Protein AF-A0AAN4YQA3-F1 (afdb_monomer_lite)

pLDDT: mean 80.99, std 12.13, range [35.66, 95.19]

Secondary structure (DSSP, 8-state):
----S-SS-----HHHHHHTT-TTTS-HHHHHHHHHHHHHHHHHHTT--S----SS-B-TTSSBP-GGGTB-TTS-B-HHHHHHH-PPB--HHHHHHHHHHHHHHHHHHHHIIIIIHHHHHHHHH-TTTT---HHHHHHTTSPPPPHHHHHHHHHHHHHHHHHHHHHTT-S--HHHIIIIIIHHHHHHHHHHHHHHHHHS----THHHHHHHHHHHSTT-HHHHHHHIIIIIHHHHHHHHHHHHHHHHHHHHHHHHHSPPP--

Structure (mmCIF, N/CA/C/O backbone):
data_AF-A0AAN4YQA3-F1
#
_entry.id   AF-A0AAN4YQA3-F1
#
loop_
_atom_site.group_PDB
_atom_site.id
_atom_site.type_symbol
_atom_site.label_atom_id
_atom_site.label_alt_id
_atom_site.label_comp_id
_atom_site.label_asym_id
_atom_site.label_entity_id
_atom_site.label_seq_id
_atom_site.pdbx_PDB_ins_code
_atom_site.Cartn_x
_atom_site.Cartn_y
_atom_site.Cartn_z
_atom_site.occupancy
_atom_site.B_iso_or_equiv
_atom_site.auth_seq_id
_atom_site.auth_comp_id
_atom_site.auth_asym_id
_atom_site.auth_atom_id
_atom_site.pdbx_PDB_model_num
ATOM 1 N N . MET A 1 1 ? 5.477 1.533 24.204 1.00 3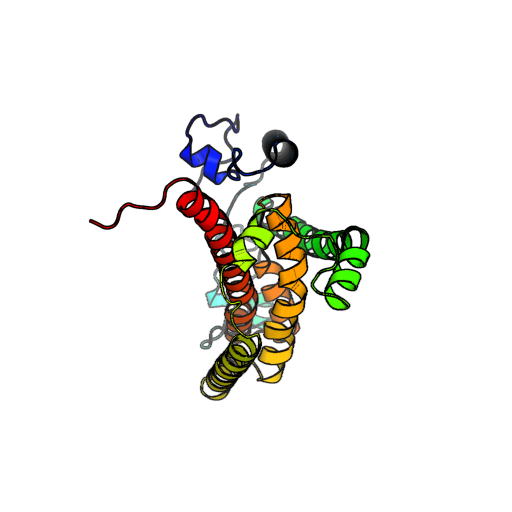5.66 1 MET A N 1
ATOM 2 C CA . MET A 1 1 ? 6.651 2.360 24.561 1.00 35.66 1 MET A CA 1
ATOM 3 C C . MET A 1 1 ? 6.121 3.653 25.174 1.00 35.66 1 MET A C 1
ATOM 5 O O . MET A 1 1 ? 5.377 4.346 24.500 1.00 35.66 1 MET A O 1
ATOM 9 N N . ASN A 1 2 ? 6.399 3.904 26.459 1.00 37.84 2 ASN A N 1
ATOM 10 C CA . ASN A 1 2 ? 5.826 4.990 27.282 1.00 37.84 2 ASN A CA 1
ATOM 11 C C . ASN A 1 2 ? 6.757 6.218 27.396 1.00 37.84 2 ASN A C 1
ATOM 13 O O . ASN A 1 2 ? 6.885 6.801 28.468 1.00 37.84 2 ASN A O 1
ATOM 17 N N . SER A 1 3 ? 7.439 6.622 26.325 1.00 45.09 3 SER A N 1
ATOM 18 C CA . SER A 1 3 ? 8.293 7.816 26.358 1.00 45.09 3 SER A CA 1
ATOM 19 C C . SER A 1 3 ? 7.990 8.713 25.169 1.00 45.09 3 SER A C 1
ATOM 21 O O . SER A 1 3 ? 8.133 8.302 24.018 1.00 45.09 3 SER A O 1
ATOM 23 N N . GLY A 1 4 ? 7.533 9.925 25.486 1.00 49.62 4 GLY A N 1
ATOM 24 C CA . GLY A 1 4 ? 7.250 10.984 24.530 1.00 49.62 4 GLY A CA 1
ATOM 25 C C . GLY A 1 4 ? 8.475 11.371 23.708 1.00 49.62 4 GLY A C 1
ATOM 26 O O . GLY A 1 4 ? 9.612 11.103 24.096 1.00 49.62 4 GLY A O 1
ATOM 27 N N . LEU A 1 5 ? 8.192 11.991 22.559 1.00 54.47 5 LEU A N 1
ATOM 28 C CA . LEU A 1 5 ? 9.154 12.639 21.667 1.00 54.47 5 LEU A CA 1
ATOM 29 C C . LEU A 1 5 ? 10.286 13.269 22.486 1.00 54.47 5 LEU A C 1
ATOM 31 O O . LEU A 1 5 ? 10.037 14.166 23.292 1.00 54.47 5 LEU A O 1
ATOM 35 N N . GLY A 1 6 ? 11.505 12.754 22.312 1.00 56.25 6 GLY A N 1
ATOM 36 C CA . GLY A 1 6 ? 12.684 13.279 22.990 1.00 56.25 6 GLY A CA 1
ATOM 37 C C . GLY A 1 6 ? 12.785 14.792 22.796 1.00 56.25 6 GLY A C 1
ATOM 38 O O . GLY A 1 6 ? 12.448 15.312 21.730 1.00 56.25 6 GLY A O 1
ATOM 39 N N . LEU A 1 7 ? 13.243 15.492 23.839 1.00 54.09 7 LEU A N 1
ATOM 40 C CA . LEU A 1 7 ? 13.347 16.958 23.875 1.00 54.09 7 LEU A CA 1
ATOM 41 C C . LEU A 1 7 ? 14.117 17.519 22.663 1.00 54.09 7 LEU A C 1
ATOM 43 O O . LEU A 1 7 ? 13.827 18.611 22.183 1.00 54.09 7 LEU A O 1
ATOM 47 N N . LEU A 1 8 ? 15.074 16.739 22.154 1.00 61.72 8 LEU A N 1
ATOM 48 C CA . LEU A 1 8 ? 15.763 16.956 20.891 1.00 61.72 8 LEU A CA 1
ATOM 49 C C . LEU A 1 8 ? 15.639 15.673 20.053 1.00 61.72 8 LEU A C 1
ATOM 51 O O . LEU A 1 8 ? 16.132 14.632 20.493 1.00 61.72 8 LEU A O 1
ATOM 55 N N . PRO A 1 9 ? 15.019 15.707 18.859 1.00 64.12 9 PRO A N 1
ATOM 56 C CA . PRO A 1 9 ? 14.921 14.550 17.970 1.00 64.12 9 PRO A CA 1
ATOM 57 C C . PRO A 1 9 ? 16.235 14.352 17.194 1.00 64.12 9 PRO A C 1
ATOM 59 O O . PRO A 1 9 ? 16.249 14.308 15.967 1.00 64.12 9 PRO A O 1
ATOM 62 N N . ILE A 1 10 ? 17.362 14.304 17.907 1.00 67.38 10 ILE A N 1
ATOM 63 C CA . ILE A 1 10 ? 18.691 14.103 17.331 1.00 67.38 10 ILE A CA 1
ATOM 64 C C . ILE A 1 10 ? 19.198 12.761 17.843 1.00 67.38 10 ILE A C 1
ATOM 66 O O . ILE A 1 10 ? 19.515 12.621 19.022 1.00 67.38 10 ILE A O 1
ATOM 70 N N . SER A 1 11 ? 19.267 11.780 16.948 1.00 74.31 11 SER A N 1
ATOM 71 C CA . SER A 1 11 ? 19.981 10.528 17.183 1.00 74.31 11 SER A CA 1
ATOM 72 C C . SER A 1 11 ? 21.227 10.506 16.307 1.00 74.31 11 SER A C 1
ATOM 74 O O . SER A 1 11 ? 21.176 10.915 15.149 1.00 74.31 11 SER A O 1
ATOM 76 N N . LEU A 1 12 ? 22.346 10.048 16.869 1.00 77.44 12 LEU A N 1
ATOM 77 C CA . LEU A 1 12 ? 23.572 9.752 16.121 1.00 77.44 12 LEU A CA 1
ATOM 78 C C . LEU A 1 12 ? 23.669 8.262 15.757 1.00 77.44 12 LEU A C 1
ATOM 80 O O . LEU A 1 12 ? 24.639 7.850 15.126 1.00 77.44 12 LEU A O 1
ATOM 84 N N . ASP A 1 13 ? 22.677 7.456 16.150 1.00 82.06 13 ASP A N 1
ATOM 85 C CA . ASP A 1 13 ? 22.589 6.057 15.750 1.00 82.06 13 ASP A CA 1
ATOM 86 C C . ASP A 1 13 ? 22.145 5.970 14.289 1.00 82.06 13 ASP A C 1
ATOM 88 O O . ASP A 1 13 ? 21.059 6.415 13.908 1.00 82.06 13 ASP A O 1
ATOM 92 N N . TRP A 1 14 ? 23.000 5.367 13.467 1.00 82.25 14 TRP A N 1
ATOM 93 C CA . TRP A 1 14 ? 22.732 5.152 12.054 1.00 82.25 14 TRP A CA 1
ATOM 94 C C . TRP A 1 14 ? 21.470 4.316 11.811 1.00 82.25 14 TRP A C 1
ATOM 96 O O . TRP A 1 14 ? 20.776 4.519 10.816 1.00 82.25 14 TRP A O 1
ATOM 106 N N . THR A 1 15 ? 21.138 3.400 12.718 1.00 80.31 15 THR A N 1
ATOM 107 C CA . THR A 1 15 ? 19.931 2.569 12.634 1.00 80.31 15 THR A CA 1
ATOM 108 C C . THR A 1 15 ? 18.674 3.430 12.745 1.00 80.31 15 THR A C 1
ATOM 110 O O . THR A 1 15 ? 17.793 3.348 11.891 1.00 80.31 15 THR A O 1
ATOM 113 N N . GLU A 1 16 ? 18.636 4.329 13.731 1.00 77.38 16 GLU A N 1
ATOM 114 C CA . GLU A 1 16 ? 17.535 5.280 13.939 1.00 77.38 16 GLU A CA 1
ATOM 115 C C . GLU A 1 16 ? 17.430 6.292 12.789 1.00 77.38 16 GLU A C 1
ATOM 117 O O . GLU A 1 16 ? 16.339 6.585 12.298 1.00 77.38 16 GLU A O 1
ATOM 122 N N . ILE A 1 17 ? 18.570 6.782 12.289 1.00 77.06 17 ILE A N 1
ATOM 123 C CA . ILE A 1 17 ? 18.619 7.695 11.137 1.00 77.06 17 ILE A CA 1
ATOM 124 C C . ILE A 1 17 ? 18.063 7.026 9.871 1.00 77.06 17 ILE A C 1
ATOM 126 O O . ILE A 1 17 ? 17.337 7.661 9.104 1.00 77.06 17 ILE A O 1
ATOM 130 N N . ASN A 1 18 ? 18.368 5.746 9.637 1.00 79.25 18 ASN A N 1
ATOM 131 C CA . ASN A 1 18 ? 17.781 5.013 8.514 1.00 79.25 18 ASN A CA 1
ATOM 132 C C . ASN A 1 18 ? 16.278 4.814 8.692 1.00 79.25 18 ASN A C 1
ATOM 134 O O . ASN A 1 18 ? 15.532 5.003 7.730 1.00 79.25 18 ASN A O 1
ATOM 138 N N . TYR A 1 19 ? 15.830 4.507 9.913 1.00 72.38 19 TYR A N 1
ATOM 139 C CA . TYR A 1 19 ? 14.408 4.353 10.223 1.00 72.38 19 TYR A CA 1
ATOM 140 C C . TYR A 1 19 ? 13.605 5.636 9.952 1.00 72.38 19 TYR A C 1
ATOM 142 O O . TYR A 1 19 ? 12.434 5.574 9.583 1.00 72.38 19 TYR A O 1
ATOM 150 N N . ALA A 1 20 ? 14.248 6.803 10.046 1.00 69.81 20 ALA A N 1
ATOM 151 C CA . ALA A 1 20 ? 13.649 8.100 9.738 1.00 69.81 20 ALA A CA 1
ATOM 152 C C . ALA A 1 20 ? 13.479 8.402 8.230 1.00 69.81 20 ALA A C 1
ATOM 154 O O . ALA A 1 20 ? 12.912 9.443 7.894 1.00 69.81 20 ALA A O 1
ATOM 155 N N . GLY A 1 21 ? 13.936 7.530 7.319 1.00 69.69 21 GLY A N 1
ATOM 156 C CA . GLY A 1 21 ? 13.671 7.668 5.877 1.00 69.69 21 GLY A CA 1
ATOM 157 C C . GLY A 1 21 ? 14.879 7.530 4.945 1.00 69.69 21 GLY A C 1
ATOM 158 O O . GLY A 1 21 ? 14.858 8.110 3.858 1.00 69.69 21 GLY A O 1
ATOM 159 N N . PHE A 1 22 ? 15.914 6.782 5.345 1.00 79.19 22 PHE A N 1
ATOM 160 C CA . PHE A 1 22 ? 17.096 6.458 4.525 1.00 79.19 22 PHE A CA 1
ATOM 161 C C . PHE A 1 22 ? 17.711 7.685 3.813 1.00 79.19 22 PHE A C 1
ATOM 163 O O . PHE A 1 22 ? 17.661 7.804 2.586 1.00 79.19 22 PHE A O 1
ATOM 170 N N . PRO A 1 23 ? 18.313 8.628 4.556 1.00 76.25 23 PRO A N 1
ATOM 171 C CA . PRO A 1 23 ? 18.678 9.949 4.033 1.00 76.25 23 PRO A CA 1
ATOM 172 C C . PRO A 1 23 ? 19.741 9.944 2.924 1.00 76.25 23 PRO A C 1
ATOM 174 O O . PRO A 1 23 ? 19.896 10.956 2.249 1.00 76.25 23 PRO A O 1
ATOM 177 N N . LEU A 1 24 ? 20.480 8.842 2.736 1.00 80.12 24 LEU A N 1
ATOM 178 C CA . LEU A 1 24 ? 21.459 8.709 1.648 1.00 80.12 24 LEU A CA 1
ATOM 179 C C . LEU A 1 24 ? 20.820 8.371 0.302 1.00 80.12 24 LEU A C 1
ATOM 181 O O . LEU A 1 24 ? 21.351 8.751 -0.737 1.00 80.12 24 LEU A O 1
ATOM 185 N N . THR A 1 25 ? 19.723 7.619 0.314 1.00 81.69 25 THR A N 1
ATOM 186 C CA . THR A 1 25 ? 19.026 7.178 -0.902 1.00 81.69 25 THR A CA 1
ATOM 187 C C . THR A 1 25 ? 17.848 8.088 -1.239 1.00 81.69 25 THR A C 1
ATOM 189 O O . THR A 1 25 ? 17.414 8.144 -2.388 1.00 81.69 25 THR A O 1
ATOM 192 N N . THR A 1 26 ? 17.365 8.844 -0.256 1.00 85.12 26 THR A N 1
ATOM 193 C CA . THR A 1 26 ? 16.325 9.861 -0.400 1.00 85.12 26 THR A CA 1
ATOM 194 C C . THR A 1 26 ? 16.933 11.216 -0.796 1.00 85.12 26 THR A C 1
ATOM 196 O O . THR A 1 26 ? 17.916 11.646 -0.189 1.00 85.12 26 THR A O 1
ATOM 199 N N . PRO A 1 27 ? 16.366 11.943 -1.780 1.00 85.12 27 PRO A N 1
ATOM 200 C CA . PRO A 1 27 ? 16.862 13.263 -2.156 1.00 85.12 27 PRO A CA 1
ATOM 201 C C . PRO A 1 27 ? 16.924 14.241 -0.975 1.00 85.12 27 PRO A C 1
ATOM 203 O O . PRO A 1 27 ? 15.992 14.320 -0.174 1.00 85.12 27 PRO A O 1
ATOM 206 N N . PHE A 1 28 ? 17.981 15.059 -0.916 1.00 84.06 28 PHE A N 1
ATOM 207 C CA . PHE A 1 28 ? 18.243 15.963 0.215 1.00 84.06 28 PHE A CA 1
ATOM 208 C C . PHE A 1 28 ? 17.053 16.857 0.582 1.00 84.06 28 PHE A C 1
ATOM 210 O O . PHE A 1 28 ? 16.755 17.042 1.761 1.00 84.06 28 PHE A O 1
ATOM 217 N N . TYR A 1 29 ? 16.345 17.391 -0.419 1.00 83.38 29 TYR A N 1
ATOM 218 C CA . TYR A 1 29 ? 15.194 18.250 -0.163 1.00 83.38 29 TYR A CA 1
ATOM 219 C C . TYR A 1 29 ? 14.087 17.498 0.589 1.00 83.38 29 TYR A C 1
ATOM 221 O O . TYR A 1 29 ? 13.512 18.067 1.509 1.00 83.38 29 TYR A O 1
ATOM 229 N N . ILE A 1 30 ? 13.820 16.224 0.279 1.00 82.12 30 ILE A N 1
ATOM 230 C CA . ILE A 1 30 ? 12.833 15.403 0.999 1.00 82.12 30 ILE A CA 1
ATOM 231 C C . ILE A 1 30 ? 13.293 15.166 2.438 1.00 82.12 30 ILE A C 1
ATOM 233 O O . ILE A 1 30 ? 12.533 15.409 3.374 1.00 82.12 30 ILE A O 1
ATOM 237 N N . THR A 1 31 ? 14.557 14.784 2.622 1.00 80.56 31 THR A N 1
ATOM 238 C CA . THR A 1 31 ? 15.157 14.575 3.947 1.00 80.56 31 THR A CA 1
ATOM 239 C C . THR A 1 31 ? 15.045 15.826 4.823 1.00 80.56 31 THR A C 1
ATOM 241 O O . THR A 1 31 ? 14.669 15.740 5.991 1.00 80.56 31 THR A O 1
ATOM 244 N N . LEU A 1 32 ? 15.285 17.013 4.260 1.00 80.81 32 LEU A N 1
ATOM 245 C CA . LEU A 1 32 ? 15.141 18.276 4.982 1.00 80.81 32 LEU A CA 1
ATOM 246 C C . LEU A 1 32 ? 13.687 18.542 5.403 1.00 80.81 32 LEU A C 1
ATOM 248 O O . LEU A 1 32 ? 13.453 18.965 6.533 1.00 80.81 32 LEU A O 1
ATOM 252 N N . HIS A 1 33 ? 12.705 18.265 4.537 1.00 81.31 33 HIS A N 1
ATOM 253 C CA . HIS A 1 33 ? 11.289 18.407 4.897 1.00 81.31 33 HIS A CA 1
ATOM 254 C C . HIS A 1 33 ? 10.896 17.472 6.049 1.00 81.31 33 HIS A C 1
ATOM 256 O O . HIS A 1 33 ? 10.182 17.906 6.953 1.00 81.31 33 HIS A O 1
ATOM 262 N N . LEU A 1 34 ? 11.392 16.230 6.054 1.00 76.06 34 LEU A N 1
ATOM 263 C CA . LEU A 1 34 ? 11.149 15.265 7.132 1.00 76.06 34 LEU A CA 1
ATOM 264 C C . LEU A 1 34 ? 11.735 15.745 8.467 1.00 76.06 34 LEU A C 1
ATOM 266 O O . LEU A 1 34 ? 11.038 15.742 9.483 1.00 76.06 34 LEU A O 1
ATOM 270 N N . ILE A 1 35 ? 12.975 16.242 8.460 1.00 75.19 35 ILE A N 1
ATOM 271 C CA . ILE A 1 35 ? 13.631 16.790 9.658 1.00 75.19 35 ILE A CA 1
ATOM 272 C C . ILE A 1 35 ? 12.870 18.015 10.185 1.00 75.19 35 ILE A C 1
ATOM 274 O O . ILE A 1 35 ? 12.589 18.111 11.380 1.00 75.19 35 ILE A O 1
ATOM 278 N N . LEU A 1 36 ? 12.489 18.944 9.302 1.00 74.25 36 LEU A N 1
ATOM 279 C CA . LEU A 1 36 ? 11.731 20.139 9.684 1.00 74.25 36 LEU A CA 1
ATOM 280 C C . LEU A 1 36 ? 10.342 19.789 10.234 1.00 74.25 36 LEU A C 1
ATOM 282 O O . LEU A 1 36 ? 9.885 20.429 11.182 1.00 74.25 36 LEU A O 1
ATOM 286 N N . ALA A 1 37 ? 9.674 18.779 9.672 1.00 72.81 37 ALA A N 1
ATOM 287 C CA . ALA A 1 37 ? 8.402 18.281 10.187 1.00 72.81 37 ALA A CA 1
ATOM 288 C C . ALA A 1 37 ? 8.562 17.667 11.589 1.00 72.81 37 ALA A C 1
ATOM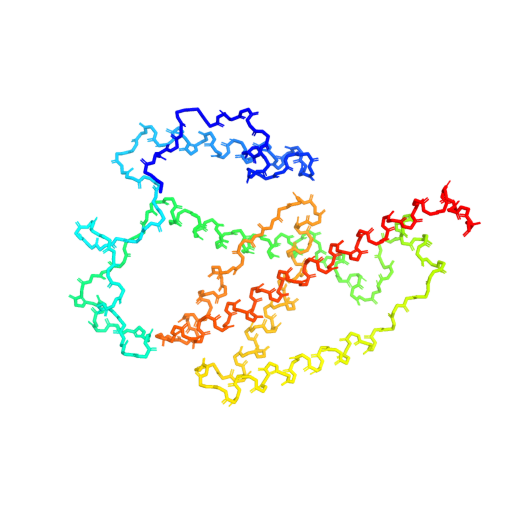 290 O O . ALA A 1 37 ? 7.774 17.984 12.482 1.00 72.81 37 ALA A O 1
ATOM 291 N N . GLY A 1 38 ? 9.615 16.872 11.807 1.00 69.31 38 GLY A N 1
ATOM 292 C CA . GLY A 1 38 ? 9.950 16.312 13.119 1.00 69.31 38 GLY A CA 1
ATOM 293 C C . GLY A 1 38 ? 10.209 17.391 14.175 1.00 69.31 38 GLY A C 1
ATOM 294 O O . GLY A 1 38 ? 9.622 17.354 15.254 1.00 69.31 38 GLY A O 1
ATOM 295 N N . LEU A 1 39 ? 11.006 18.412 13.840 1.00 68.38 39 LEU A N 1
ATOM 296 C CA . LEU A 1 39 ? 11.288 19.541 14.735 1.00 68.38 39 LEU A CA 1
ATOM 297 C C . LEU A 1 39 ? 10.027 20.343 15.084 1.00 68.38 39 LEU A C 1
ATOM 299 O O . LEU A 1 39 ? 9.832 20.708 16.243 1.00 68.38 39 LEU A O 1
ATOM 303 N N . ARG A 1 40 ? 9.140 20.585 14.107 1.00 66.12 40 ARG A N 1
ATOM 304 C CA . ARG A 1 40 ? 7.845 21.244 14.354 1.00 66.12 40 ARG A CA 1
ATOM 305 C C . ARG A 1 40 ? 6.981 20.439 15.326 1.00 66.12 40 ARG A C 1
ATOM 307 O O . ARG A 1 40 ? 6.418 21.032 16.241 1.00 66.12 40 ARG A O 1
ATOM 314 N N . GLY A 1 41 ? 6.929 19.115 15.159 1.00 64.31 41 GLY A N 1
ATOM 315 C CA . GLY A 1 41 ? 6.199 18.205 16.047 1.00 64.31 41 GLY A CA 1
ATOM 316 C C . GLY A 1 41 ? 6.731 18.204 17.485 1.00 64.31 41 GLY A C 1
ATOM 317 O O . GLY A 1 41 ? 5.952 18.267 18.437 1.00 64.31 41 GLY A O 1
ATOM 318 N N . SER A 1 42 ? 8.056 18.209 17.663 1.00 60.62 42 SER A N 1
ATOM 319 C CA . SER A 1 42 ? 8.685 18.315 18.989 1.00 60.62 42 SER A CA 1
ATOM 320 C C . SER A 1 42 ? 8.366 19.642 19.686 1.00 60.62 42 SER A C 1
ATOM 322 O O . SER A 1 42 ? 8.081 19.649 20.881 1.00 60.62 42 SER A O 1
ATOM 324 N N . ILE A 1 43 ? 8.357 20.762 18.952 1.00 59.66 43 ILE A N 1
ATOM 325 C CA . ILE A 1 43 ? 8.049 22.091 19.510 1.00 59.66 43 ILE A CA 1
ATOM 326 C C . ILE A 1 43 ? 6.570 22.200 19.905 1.00 59.66 43 ILE A C 1
ATOM 328 O O . ILE A 1 43 ? 6.261 22.728 20.971 1.00 59.66 43 ILE A O 1
ATOM 332 N N . SER A 1 44 ? 5.645 21.662 19.102 1.00 56.06 44 SER A N 1
ATOM 333 C CA . SER A 1 44 ? 4.219 21.631 19.464 1.00 56.06 44 SER A CA 1
ATOM 334 C C . SER A 1 44 ? 3.931 20.751 20.686 1.00 56.06 44 SER A C 1
ATOM 336 O O . SER A 1 44 ? 3.022 21.049 21.464 1.00 56.06 44 SER A O 1
ATOM 338 N N . ASN A 1 45 ? 4.734 19.704 20.894 1.00 55.06 45 ASN A N 1
ATOM 339 C CA . ASN A 1 45 ? 4.600 18.802 22.036 1.00 55.06 45 ASN A CA 1
ATOM 340 C C . ASN A 1 45 ? 5.004 19.425 23.375 1.00 55.06 45 ASN A C 1
ATOM 342 O O . ASN A 1 45 ? 4.491 19.020 24.411 1.00 55.06 45 ASN A O 1
ATOM 346 N N . LEU A 1 46 ? 5.884 20.428 23.368 1.00 52.00 46 LEU A N 1
ATOM 347 C CA . LEU A 1 46 ? 6.246 21.190 24.569 1.00 52.00 46 LEU A CA 1
ATOM 348 C C . LEU A 1 46 ? 5.098 22.081 25.078 1.00 52.00 46 LEU A C 1
ATOM 350 O O . LEU A 1 46 ? 5.144 22.548 26.212 1.00 52.00 46 LEU A O 1
ATOM 354 N N . LEU A 1 47 ? 4.074 22.319 24.250 1.00 51.81 47 LEU A N 1
ATOM 355 C CA . LEU A 1 47 ? 3.000 23.281 24.510 1.00 51.81 47 LEU A CA 1
ATOM 356 C C . LEU A 1 47 ? 1.651 22.630 24.864 1.00 51.81 47 LEU A C 1
ATOM 358 O O . LEU A 1 47 ? 0.696 23.352 25.143 1.00 51.81 47 LEU A O 1
ATOM 362 N N . THR A 1 48 ? 1.534 21.295 24.849 1.00 52.16 48 THR A N 1
ATOM 363 C CA . THR A 1 48 ? 0.247 20.599 25.044 1.00 52.16 48 THR A CA 1
ATOM 364 C C . THR A 1 48 ? 0.346 19.409 26.007 1.00 52.16 48 THR A C 1
ATOM 366 O O . THR A 1 48 ? 1.210 18.550 25.885 1.00 52.16 48 THR A O 1
ATOM 369 N N . SER A 1 49 ? -0.568 19.355 26.983 1.00 48.59 49 SER A N 1
ATOM 370 C CA . SER A 1 49 ? -0.541 18.449 28.150 1.00 48.59 49 SER A CA 1
ATOM 371 C C . SER A 1 49 ? -1.150 17.055 27.921 1.00 48.59 49 SER A C 1
ATOM 373 O O . SER A 1 49 ? -1.386 16.325 28.883 1.00 48.59 49 SER A O 1
ATOM 375 N N . LEU A 1 50 ? -1.472 16.688 26.678 1.00 51.25 50 LEU A N 1
ATOM 376 C CA . LEU A 1 50 ? -2.072 15.390 26.339 1.00 51.25 50 LEU A CA 1
ATOM 377 C C . LEU A 1 50 ? -0.983 14.378 25.937 1.00 51.25 50 LEU A C 1
ATOM 379 O O . LEU A 1 50 ? 0.052 14.789 25.413 1.00 51.25 50 LEU A O 1
ATOM 383 N N . PRO A 1 51 ? -1.187 13.057 26.122 1.00 55.25 51 PRO A N 1
ATOM 384 C CA . PRO A 1 51 ? -0.295 12.042 25.565 1.00 55.25 51 PRO A CA 1
ATOM 385 C C . PRO A 1 51 ? -0.374 12.081 24.031 1.00 55.25 51 PRO A C 1
ATOM 387 O O . PRO A 1 51 ? -1.225 11.457 23.399 1.00 55.25 51 PRO A O 1
ATOM 390 N N . LEU A 1 52 ? 0.515 12.874 23.437 1.00 60.94 52 LEU A N 1
ATOM 391 C CA . LEU A 1 52 ? 0.546 13.197 22.009 1.00 60.94 52 LEU A CA 1
ATOM 392 C C . LEU A 1 52 ? 0.828 11.979 21.131 1.00 60.94 52 LEU A C 1
ATOM 394 O O . LEU A 1 52 ? 0.319 11.885 20.017 1.00 60.94 52 LEU A O 1
ATOM 398 N N . LEU A 1 53 ? 1.600 11.028 21.653 1.00 65.19 53 LEU A N 1
ATOM 399 C CA . LEU A 1 53 ? 1.954 9.790 20.980 1.00 65.19 53 LEU A CA 1
ATOM 400 C C . LEU A 1 53 ? 1.477 8.603 21.812 1.00 65.19 53 LEU A C 1
ATOM 402 O O . LEU A 1 53 ? 2.053 8.279 22.847 1.00 65.19 53 LEU A O 1
ATOM 406 N N . SER A 1 54 ? 0.432 7.938 21.340 1.00 69.12 54 SER A N 1
ATOM 407 C CA . SER A 1 54 ? 0.049 6.611 21.813 1.00 69.12 54 SER A CA 1
ATOM 408 C C . SER A 1 54 ? -0.441 5.797 20.624 1.00 69.12 54 SER A C 1
ATOM 410 O O . SER A 1 54 ? -1.250 6.281 19.833 1.00 69.12 54 SER A O 1
ATOM 412 N N . SER A 1 55 ? 0.046 4.565 20.502 1.00 70.31 55 SER A N 1
ATOM 413 C CA . SER A 1 55 ? -0.456 3.585 19.534 1.00 70.31 55 SER A CA 1
ATOM 414 C C . SER A 1 55 ? -1.746 2.903 19.999 1.00 70.31 55 SER A C 1
ATOM 416 O O . SER A 1 55 ? -2.326 2.131 19.246 1.00 70.31 55 SER A O 1
ATOM 418 N N . ASN A 1 56 ? -2.175 3.148 21.242 1.00 77.88 56 ASN A N 1
ATOM 419 C CA . ASN A 1 56 ? -3.372 2.539 21.810 1.00 77.88 56 ASN A CA 1
ATOM 420 C C . ASN A 1 56 ? -4.620 3.375 21.506 1.00 77.88 56 ASN A C 1
ATOM 422 O O . ASN A 1 56 ? -4.566 4.605 21.435 1.00 77.88 56 ASN A O 1
ATOM 426 N N . THR A 1 57 ? -5.748 2.683 21.390 1.00 83.19 57 THR A N 1
ATOM 427 C CA . THR A 1 57 ? -7.096 3.251 21.319 1.00 83.19 57 THR A CA 1
ATOM 428 C C . THR A 1 57 ? -7.707 3.318 22.715 1.00 83.19 57 THR A C 1
ATOM 430 O O . THR A 1 57 ? -7.511 2.401 23.517 1.00 83.19 57 THR A O 1
ATOM 433 N N . PHE A 1 58 ? -8.479 4.362 22.994 1.00 83.94 58 PHE A N 1
ATOM 434 C CA . PHE A 1 58 ? -9.050 4.639 24.308 1.00 83.94 58 PHE A CA 1
ATOM 435 C C . PHE A 1 58 ? -10.579 4.685 24.278 1.00 83.94 58 PHE A C 1
ATOM 437 O O . PHE A 1 58 ? -11.180 5.012 23.253 1.00 83.94 58 PHE A O 1
ATOM 444 N N . ASP A 1 59 ? -11.206 4.356 25.404 1.00 87.38 59 ASP A N 1
ATOM 445 C CA . ASP A 1 59 ? -12.627 4.611 25.640 1.00 87.38 59 ASP A CA 1
ATOM 446 C C . ASP A 1 59 ? -12.871 6.025 26.195 1.00 87.38 59 ASP A C 1
ATOM 448 O O . ASP A 1 59 ? -11.938 6.795 26.438 1.00 87.38 59 ASP A O 1
ATOM 452 N N . ASN A 1 60 ? -14.140 6.391 26.391 1.00 85.44 60 ASN A N 1
ATOM 453 C CA . ASN A 1 60 ? -14.522 7.696 26.949 1.00 85.44 60 ASN A CA 1
ATOM 454 C C . ASN A 1 60 ? -14.007 7.936 28.383 1.00 85.44 60 ASN A C 1
ATOM 456 O O . ASN A 1 60 ? -14.035 9.073 28.850 1.00 85.44 60 ASN A O 1
ATOM 460 N N . THR A 1 61 ? -13.538 6.894 29.075 1.00 84.12 61 THR A N 1
ATOM 461 C CA . THR A 1 61 ? -12.953 6.982 30.419 1.00 84.12 61 THR A CA 1
ATOM 462 C C . THR A 1 61 ? -11.427 7.110 30.397 1.00 84.12 61 THR A C 1
ATOM 464 O O . THR A 1 61 ? -10.804 7.230 31.452 1.00 84.12 61 THR A O 1
ATOM 467 N N . GLY A 1 62 ? -10.813 7.109 29.207 1.00 75.88 62 GLY A N 1
ATOM 468 C CA . GLY A 1 62 ? -9.362 7.172 29.030 1.00 75.88 62 GLY A CA 1
ATOM 469 C C . GLY A 1 62 ? -8.647 5.840 29.277 1.00 75.88 62 GLY A C 1
ATOM 470 O O . GLY A 1 62 ? -7.418 5.815 29.332 1.00 75.88 62 GLY A O 1
ATOM 471 N N . GLN A 1 63 ? -9.385 4.735 29.419 1.00 84.69 63 GLN A N 1
ATOM 472 C CA . GLN A 1 63 ? -8.824 3.388 29.529 1.00 84.69 63 GLN A CA 1
ATOM 473 C C . GLN A 1 63 ? -8.638 2.762 28.146 1.00 84.69 63 GLN A C 1
ATOM 475 O O . GLN A 1 63 ? -9.181 3.244 27.155 1.00 84.69 63 GLN A O 1
ATOM 480 N N . SER A 1 64 ? -7.850 1.686 28.062 1.00 85.62 64 SER A N 1
ATOM 481 C CA . SER A 1 64 ? -7.653 0.973 26.791 1.00 85.62 64 SER A CA 1
ATOM 482 C C . SER A 1 64 ? -8.978 0.409 26.271 1.00 85.62 64 SER A C 1
ATOM 484 O O . SER A 1 64 ? -9.706 -0.261 27.004 1.00 85.62 64 SER A O 1
ATOM 486 N N . TYR A 1 65 ? -9.271 0.666 24.997 1.00 87.25 65 TYR A N 1
ATOM 487 C CA . TYR A 1 65 ? -10.540 0.301 24.373 1.00 87.25 65 TYR A CA 1
ATOM 488 C C . TYR A 1 65 ? -10.729 -1.221 24.313 1.00 87.25 65 TYR A C 1
ATOM 490 O O . TYR A 1 65 ? -9.905 -1.940 23.744 1.00 87.25 65 TYR A O 1
ATOM 498 N N . ASN A 1 66 ? -11.832 -1.727 24.870 1.00 88.62 66 ASN A N 1
ATOM 499 C CA . ASN A 1 66 ? -12.126 -3.158 24.858 1.00 88.62 66 ASN A CA 1
ATOM 500 C C . ASN A 1 66 ? -12.920 -3.561 23.603 1.00 88.62 66 ASN A C 1
ATOM 502 O O . ASN A 1 66 ? -14.137 -3.383 23.538 1.00 88.62 66 ASN A O 1
ATOM 506 N N . ILE A 1 67 ? -12.226 -4.157 22.630 1.00 88.31 67 ILE A N 1
ATOM 507 C CA . ILE A 1 67 ? -12.792 -4.559 21.332 1.00 88.31 67 ILE A CA 1
ATOM 508 C C . ILE A 1 67 ? -13.886 -5.629 21.493 1.00 88.31 67 ILE A C 1
ATOM 510 O O . ILE A 1 67 ? -14.911 -5.562 20.819 1.00 88.31 67 ILE A O 1
ATOM 514 N N . THR A 1 68 ? -13.743 -6.569 22.435 1.00 88.69 68 THR A N 1
ATOM 515 C CA . THR A 1 68 ? -14.709 -7.664 22.656 1.00 88.69 68 THR A CA 1
ATOM 516 C C . THR A 1 68 ? -16.104 -7.156 23.035 1.00 88.69 68 THR A C 1
ATOM 518 O O . THR A 1 68 ? -17.098 -7.845 22.817 1.00 88.69 68 THR A O 1
ATOM 521 N N . LYS A 1 69 ? -16.211 -5.934 23.575 1.00 87.38 69 LYS A N 1
ATOM 522 C CA . LYS A 1 69 ? -17.505 -5.323 23.909 1.00 87.38 69 LYS A CA 1
ATOM 523 C C . LYS A 1 69 ? -18.286 -4.843 22.689 1.00 87.38 69 LYS A C 1
ATOM 525 O O . LYS A 1 69 ? -19.496 -4.708 22.810 1.00 87.38 69 LYS A O 1
ATOM 530 N N . VAL A 1 70 ? -17.637 -4.602 21.548 1.00 88.12 70 VAL A N 1
ATOM 531 C CA . VAL A 1 70 ? -18.270 -4.013 20.350 1.00 88.12 70 VAL A CA 1
ATOM 532 C C . VAL A 1 70 ? -18.364 -4.961 19.159 1.00 88.12 70 VAL A C 1
ATOM 534 O O . VAL A 1 70 ? -18.970 -4.609 18.150 1.00 88.12 70 VAL A O 1
ATOM 537 N N . VAL A 1 71 ? -17.817 -6.169 19.285 1.00 89.44 71 VAL A N 1
ATOM 538 C CA . VAL A 1 71 ? -17.909 -7.219 18.264 1.00 89.44 71 VAL A CA 1
ATOM 539 C C . VAL A 1 71 ? -18.871 -8.338 18.676 1.00 89.44 71 VAL A C 1
ATOM 541 O O . VAL A 1 71 ? -19.257 -8.472 19.846 1.00 89.44 71 VAL A O 1
ATOM 544 N N . ASP A 1 72 ? -19.331 -9.122 17.708 1.00 86.25 72 ASP A N 1
ATOM 545 C CA . ASP A 1 72 ? -20.049 -10.377 17.936 1.00 86.25 72 ASP A CA 1
ATOM 546 C C . ASP A 1 72 ? -19.096 -11.591 18.007 1.00 86.25 72 ASP A C 1
ATOM 548 O O . ASP A 1 72 ? -17.873 -11.446 18.027 1.00 86.25 72 ASP A O 1
ATOM 552 N N . ALA A 1 73 ? -19.657 -12.803 18.095 1.00 84.88 73 ALA A N 1
ATOM 553 C CA . ALA A 1 73 ? -18.879 -14.045 18.134 1.00 84.88 73 ALA A CA 1
ATOM 554 C C . ALA A 1 73 ? -18.116 -14.329 16.823 1.00 84.88 73 ALA A C 1
ATOM 556 O O . ALA A 1 73 ? -17.149 -15.085 16.840 1.00 84.88 73 ALA A O 1
ATOM 557 N N . ASN A 1 74 ? -18.528 -13.697 15.721 1.00 81.62 74 ASN A N 1
ATOM 558 C CA . ASN A 1 74 ? -17.913 -13.803 14.401 1.00 81.62 74 ASN A CA 1
ATOM 559 C C . ASN A 1 74 ? -16.922 -12.655 14.135 1.00 81.62 74 ASN A C 1
ATOM 561 O O . ASN A 1 74 ? -16.443 -12.511 13.016 1.00 81.62 74 ASN A O 1
ATOM 565 N N . LEU A 1 75 ? -16.589 -11.856 15.161 1.00 83.44 75 LEU A N 1
ATOM 566 C CA . LEU A 1 75 ? -15.720 -10.674 15.088 1.00 83.44 75 LEU A CA 1
ATOM 567 C C . LEU A 1 75 ? -16.275 -9.529 14.227 1.00 83.44 75 LEU A C 1
ATOM 569 O O . LEU A 1 75 ? -15.545 -8.586 13.917 1.00 83.44 75 LEU A O 1
ATOM 573 N N . ASN A 1 76 ? -17.564 -9.564 13.896 1.00 85.75 76 ASN A N 1
ATOM 574 C CA . ASN A 1 76 ? -18.220 -8.493 13.166 1.00 85.75 76 ASN A CA 1
ATOM 575 C C . ASN A 1 76 ? -18.603 -7.361 14.116 1.00 85.75 76 ASN A C 1
ATOM 577 O O . ASN A 1 76 ? -18.999 -7.572 15.265 1.00 85.75 76 ASN A O 1
ATOM 581 N N . PHE A 1 77 ? -18.444 -6.133 13.639 1.00 87.25 77 PHE A N 1
ATOM 582 C CA . PHE A 1 77 ? -18.728 -4.927 14.398 1.00 87.25 77 PHE A CA 1
ATOM 583 C C . PHE A 1 77 ? -20.238 -4.726 14.547 1.00 87.25 77 PHE A C 1
ATOM 585 O O . PHE A 1 77 ? -20.987 -4.739 13.569 1.00 87.25 77 PHE A O 1
ATOM 592 N N . VAL A 1 78 ? -20.676 -4.499 15.787 1.00 89.00 78 VAL A N 1
ATOM 593 C CA . VAL A 1 78 ? -22.085 -4.317 16.139 1.00 89.00 78 VAL A CA 1
ATOM 594 C C . VAL A 1 78 ? -22.312 -2.889 16.622 1.00 89.00 78 VAL A C 1
ATOM 596 O O . VAL A 1 78 ? -21.944 -2.526 17.742 1.00 89.00 78 VAL A O 1
ATOM 599 N N . GLU A 1 79 ? -22.989 -2.088 15.799 1.00 88.12 79 GLU A N 1
ATOM 600 C CA . GLU A 1 79 ? -23.217 -0.663 16.070 1.00 88.12 79 GLU A CA 1
ATOM 601 C C . GLU A 1 79 ? -23.966 -0.416 17.390 1.00 88.12 79 GLU A C 1
ATOM 603 O O . GLU A 1 79 ? -23.603 0.476 18.154 1.00 88.12 79 GLU A O 1
ATOM 608 N N . SER A 1 80 ? -24.965 -1.237 17.728 1.00 90.81 80 SER A N 1
ATOM 609 C CA . SER A 1 80 ? -25.725 -1.070 18.975 1.00 90.81 80 SER A CA 1
ATOM 610 C C . SER A 1 80 ? -24.859 -1.249 20.226 1.00 90.81 80 SER A C 1
ATOM 612 O O . SER A 1 80 ? -24.994 -0.491 21.187 1.00 90.81 80 SER A O 1
ATOM 614 N N . LYS A 1 81 ? -23.925 -2.208 20.205 1.00 88.81 81 LYS A N 1
ATOM 615 C CA . LYS A 1 81 ? -22.965 -2.415 21.295 1.00 88.81 81 LYS A CA 1
ATOM 616 C C . LYS A 1 81 ? -21.953 -1.272 21.380 1.00 88.81 81 LYS A C 1
ATOM 618 O O . LYS A 1 81 ? -21.585 -0.869 22.480 1.00 88.81 81 LYS A O 1
ATOM 623 N N . TYR A 1 82 ? -21.535 -0.736 20.235 1.00 89.31 82 TYR A N 1
ATOM 624 C CA . TYR A 1 82 ? -20.657 0.431 20.159 1.00 89.31 82 TYR A CA 1
ATOM 625 C C . TYR A 1 82 ? -21.292 1.673 20.795 1.00 89.31 82 TYR A C 1
ATOM 627 O O . TYR A 1 82 ? -20.673 2.295 21.657 1.00 89.31 82 TYR A O 1
ATOM 635 N N . GLN A 1 83 ? -22.547 1.974 20.445 1.00 90.38 83 GLN A N 1
ATOM 636 C CA . GLN A 1 83 ? -23.294 3.099 21.020 1.00 90.38 83 GLN A CA 1
ATOM 637 C C . GLN A 1 83 ? -23.524 2.933 22.532 1.00 90.38 83 GLN A C 1
ATOM 639 O O . GLN A 1 83 ? -23.517 3.916 23.268 1.00 90.38 83 GLN A O 1
ATOM 644 N N . ALA A 1 84 ? -23.703 1.695 23.009 1.00 91.25 84 ALA A N 1
ATOM 645 C CA . ALA A 1 84 ? -23.900 1.401 24.429 1.00 91.25 84 ALA A CA 1
ATOM 646 C C . ALA A 1 84 ? -22.606 1.435 25.265 1.00 91.25 84 ALA A C 1
ATOM 648 O O . ALA A 1 84 ? -22.674 1.685 26.467 1.00 91.25 84 ALA A O 1
ATOM 649 N N . TYR A 1 85 ? -21.444 1.147 24.665 1.00 89.88 85 TYR A N 1
ATOM 650 C CA . TYR A 1 85 ? -20.158 1.120 25.367 1.00 89.88 85 TYR A CA 1
ATOM 651 C C . TYR A 1 85 ? -19.470 2.489 25.353 1.00 89.88 85 TYR A C 1
ATOM 653 O O . TYR A 1 85 ? -19.513 3.203 26.353 1.00 89.88 85 TYR A O 1
ATOM 661 N N . SER A 1 86 ? -18.818 2.850 24.247 1.00 88.25 86 SER A N 1
ATOM 662 C CA . SER A 1 86 ? -18.270 4.188 24.030 1.00 88.25 86 SER A CA 1
ATOM 663 C C . SER A 1 86 ? -17.795 4.368 22.586 1.00 88.25 86 SER A C 1
ATOM 665 O O . SER A 1 86 ? -17.352 3.397 21.952 1.00 88.25 86 SER A O 1
ATOM 667 N N . PRO A 1 87 ? -17.737 5.625 22.104 1.00 87.75 87 PRO A N 1
ATOM 668 C CA . PRO A 1 87 ? -16.930 5.970 20.947 1.00 87.75 87 PRO A CA 1
ATOM 669 C C . PRO A 1 87 ? -15.460 5.598 21.147 1.00 87.75 87 PRO A C 1
ATOM 671 O O . PRO A 1 87 ? -14.965 5.592 22.279 1.00 87.75 87 PRO A O 1
ATOM 674 N N . MET A 1 88 ? -14.769 5.288 20.050 1.00 86.12 88 MET A N 1
ATOM 675 C CA . MET A 1 88 ? -13.337 4.998 20.071 1.00 86.12 88 MET A CA 1
ATOM 676 C C . MET A 1 88 ? -12.539 6.294 19.936 1.00 86.12 88 MET A C 1
ATOM 678 O O . MET A 1 88 ? -12.684 7.021 18.953 1.00 86.12 88 MET A O 1
ATOM 682 N N . TYR A 1 89 ? -11.671 6.564 20.907 1.00 83.81 89 TYR A N 1
ATOM 683 C CA . TYR A 1 89 ? -10.774 7.711 20.895 1.00 83.81 89 TYR A CA 1
ATOM 684 C C . TYR A 1 89 ? -9.369 7.272 20.498 1.00 83.81 89 TYR A C 1
ATOM 686 O O . TYR A 1 89 ? -8.821 6.304 21.022 1.00 83.81 89 TYR A O 1
ATOM 694 N N . ILE A 1 90 ? -8.770 8.003 19.567 1.00 83.06 90 ILE A N 1
ATOM 695 C CA . ILE A 1 90 ? -7.396 7.787 19.117 1.00 83.06 90 ILE A CA 1
ATOM 696 C C . ILE A 1 90 ? -6.510 8.933 19.601 1.00 83.06 90 ILE A C 1
ATOM 698 O O . ILE A 1 90 ? -6.988 10.045 19.832 1.00 83.06 90 ILE A O 1
ATOM 702 N N . SER A 1 91 ? -5.215 8.668 19.768 1.00 80.25 91 SER A N 1
ATOM 703 C CA . SER A 1 91 ? -4.262 9.718 20.134 1.00 80.25 91 SER A CA 1
ATOM 704 C C . SER A 1 91 ? -4.145 10.772 19.030 1.00 80.25 91 SER A C 1
ATOM 706 O O . SER A 1 91 ? -4.401 10.490 17.856 1.00 80.25 91 SER A O 1
ATOM 708 N N . LEU A 1 92 ? -3.708 11.985 19.391 1.00 75.19 92 LEU A N 1
ATOM 709 C CA . LEU A 1 92 ? -3.508 13.055 18.411 1.00 75.19 92 LEU A CA 1
ATOM 710 C C . LEU A 1 92 ? -2.496 12.647 17.333 1.00 75.19 92 LEU A C 1
ATOM 712 O O . LEU A 1 92 ? -2.732 12.896 16.155 1.00 75.19 92 LEU A O 1
ATOM 716 N N . GLY A 1 93 ? -1.405 11.978 17.716 1.00 73.69 93 GLY A N 1
ATOM 717 C CA . GLY A 1 93 ? -0.422 11.452 16.773 1.00 73.69 93 GLY A CA 1
ATOM 718 C C . GLY A 1 93 ? -1.042 10.481 15.771 1.00 73.69 93 GLY A C 1
ATOM 719 O O . GLY A 1 93 ? -0.815 10.620 14.574 1.00 73.69 93 GLY A O 1
ATOM 720 N N . TYR A 1 94 ? -1.894 9.561 16.234 1.00 76.19 94 TYR A N 1
ATOM 721 C CA . TYR A 1 94 ? -2.570 8.613 15.348 1.00 76.19 94 TYR A CA 1
ATOM 722 C C . TYR A 1 94 ? -3.579 9.311 14.424 1.00 76.19 94 TYR A C 1
ATOM 724 O O . TYR A 1 94 ? -3.600 9.047 13.222 1.00 76.19 94 TYR A O 1
ATOM 732 N N . ALA A 1 95 ? -4.345 10.275 14.947 1.00 81.06 95 ALA A N 1
ATOM 733 C CA . ALA A 1 95 ? -5.266 11.089 14.153 1.00 81.06 95 ALA A CA 1
ATOM 734 C C . ALA A 1 95 ? -4.542 11.896 13.063 1.00 81.06 95 ALA A C 1
ATOM 736 O O . ALA A 1 95 ? -4.990 11.928 11.916 1.00 81.06 95 ALA A O 1
ATOM 737 N N . LEU A 1 96 ? -3.401 12.510 13.396 1.00 79.75 96 LEU A N 1
ATOM 738 C CA . LEU A 1 96 ? -2.571 13.247 12.443 1.00 79.75 96 LEU A CA 1
ATOM 739 C C . LEU A 1 96 ? -1.990 12.325 11.370 1.00 79.75 96 LEU A C 1
ATOM 741 O O . LEU A 1 96 ? -2.038 12.678 10.195 1.00 79.75 96 LEU A O 1
ATOM 745 N N . THR A 1 97 ? -1.492 11.139 11.733 1.00 80.19 97 THR A N 1
ATOM 746 C CA . THR A 1 97 ? -0.998 10.156 10.757 1.00 80.19 97 THR A CA 1
ATOM 747 C C . THR A 1 97 ? -2.093 9.733 9.780 1.00 80.19 97 THR A C 1
ATOM 749 O O . THR A 1 97 ? -1.843 9.693 8.578 1.00 80.19 97 THR A O 1
ATOM 752 N N . TYR A 1 98 ? -3.313 9.478 10.260 1.00 83.25 98 TYR A N 1
ATOM 753 C CA . TYR A 1 98 ? -4.440 9.119 9.396 1.00 83.25 98 TYR A CA 1
ATOM 754 C C . TYR A 1 98 ? -4.861 10.287 8.499 1.00 83.25 98 TYR A C 1
ATOM 756 O O . TYR A 1 98 ? -4.981 10.120 7.286 1.00 83.25 98 TYR A O 1
ATOM 764 N N . GLY A 1 99 ? -5.016 11.487 9.068 1.00 84.56 99 GLY A N 1
ATOM 765 C CA . GLY A 1 99 ? -5.381 12.691 8.317 1.00 84.56 99 GLY A CA 1
ATOM 766 C C . GLY A 1 99 ? -4.364 13.043 7.228 1.00 84.56 99 GLY A C 1
ATOM 767 O O . GLY A 1 99 ? -4.738 13.275 6.077 1.00 84.56 99 GLY A O 1
ATOM 768 N N . LEU A 1 100 ? -3.070 13.019 7.562 1.00 84.88 100 LEU A N 1
ATOM 769 C CA . LEU A 1 100 ? -1.990 13.237 6.598 1.00 84.88 100 LEU A CA 1
ATOM 770 C C . LEU A 1 100 ? -1.885 12.093 5.587 1.00 84.88 100 LEU A C 1
ATOM 772 O O . LEU A 1 100 ? -1.585 12.357 4.429 1.00 84.88 100 LEU A O 1
ATOM 776 N N . GLY A 1 101 ? -2.173 10.850 5.981 1.00 86.50 101 GLY A N 1
ATOM 777 C CA . GLY A 1 101 ? -2.244 9.708 5.070 1.00 86.50 101 GLY A CA 1
ATOM 778 C C . GLY A 1 101 ? -3.309 9.901 3.988 1.00 86.50 101 GLY A C 1
ATOM 779 O O . GLY A 1 101 ? -3.012 9.772 2.801 1.00 86.50 101 GLY A O 1
ATOM 780 N N . PHE A 1 102 ? -4.524 10.305 4.370 1.00 86.75 102 PHE A N 1
ATOM 781 C CA . PHE A 1 102 ? -5.600 10.612 3.418 1.00 86.75 102 PHE A CA 1
ATOM 782 C C . PHE A 1 102 ? -5.246 11.769 2.477 1.00 86.75 102 PHE A C 1
ATOM 784 O O . PHE A 1 102 ? -5.479 11.694 1.264 1.00 86.75 102 PHE A O 1
ATOM 791 N N . ALA A 1 103 ? -4.639 12.824 3.027 1.00 88.31 103 ALA A N 1
ATOM 792 C CA . ALA A 1 103 ? -4.156 13.947 2.237 1.00 88.31 103 ALA A CA 1
ATOM 793 C C . ALA A 1 103 ? -3.050 13.513 1.261 1.00 88.31 103 ALA A C 1
ATOM 795 O O . ALA A 1 103 ? -3.089 13.900 0.096 1.00 88.31 103 ALA A O 1
ATOM 796 N N . ALA A 1 104 ? -2.110 12.673 1.701 1.00 88.38 104 ALA A N 1
ATOM 797 C CA . ALA A 1 104 ? -0.998 12.189 0.891 1.00 88.38 104 ALA A CA 1
ATOM 798 C C . ALA A 1 104 ? -1.474 11.346 -0.296 1.00 88.38 104 ALA A C 1
ATOM 800 O O . ALA A 1 104 ? -1.026 11.586 -1.412 1.00 88.38 104 ALA A O 1
ATOM 801 N N . VAL A 1 105 ? -2.415 10.415 -0.101 1.00 88.31 105 VAL A N 1
ATOM 802 C CA . VAL A 1 105 ? -2.938 9.598 -1.214 1.00 88.31 105 VAL A CA 1
ATOM 803 C C . VAL A 1 105 ? -3.614 10.471 -2.268 1.00 88.31 105 VAL A C 1
ATOM 805 O O . VAL A 1 105 ? -3.325 10.349 -3.459 1.00 88.31 105 VAL A O 1
ATOM 808 N N . THR A 1 106 ? -4.460 11.404 -1.831 1.00 89.12 106 THR A N 1
ATOM 809 C CA . THR A 1 106 ? -5.134 12.338 -2.743 1.00 89.12 106 THR A CA 1
ATOM 810 C C . THR A 1 106 ? -4.118 13.226 -3.464 1.00 89.12 106 THR A C 1
ATOM 812 O O . THR A 1 106 ? -4.190 13.394 -4.681 1.00 89.12 106 THR A O 1
ATOM 815 N N . ALA A 1 107 ? -3.132 13.751 -2.733 1.00 90.88 107 ALA A N 1
ATOM 816 C CA . ALA A 1 107 ? -2.080 14.594 -3.283 1.00 90.88 107 ALA A CA 1
ATOM 817 C C . ALA A 1 107 ? -1.239 13.855 -4.328 1.00 90.88 107 ALA A C 1
ATOM 819 O O . ALA A 1 107 ? -0.941 14.436 -5.364 1.00 90.88 107 ALA A O 1
ATOM 820 N N . VAL A 1 108 ? -0.900 12.584 -4.099 1.00 91.25 108 VAL A N 1
ATOM 821 C CA . VAL A 1 108 ? -0.125 11.768 -5.044 1.00 91.25 108 VAL A CA 1
ATOM 822 C C . VAL A 1 108 ? -0.894 11.566 -6.343 1.00 91.25 108 VAL A C 1
ATOM 824 O O . VAL A 1 108 ? -0.350 11.838 -7.408 1.00 91.25 108 VAL A O 1
ATOM 827 N N . ILE A 1 109 ? -2.174 11.191 -6.278 1.00 90.75 109 ILE A N 1
ATOM 828 C CA . ILE A 1 109 ? -3.003 11.012 -7.481 1.00 90.75 109 ILE A CA 1
ATOM 829 C C . ILE A 1 109 ? -3.096 12.321 -8.278 1.00 90.75 109 ILE A C 1
ATOM 831 O O . ILE A 1 109 ? -2.865 12.335 -9.490 1.00 90.75 109 ILE A O 1
ATOM 835 N N . VAL A 1 110 ? -3.395 13.434 -7.600 1.00 93.31 110 VAL A N 1
ATOM 836 C CA . VAL A 1 110 ? -3.523 14.753 -8.240 1.00 93.31 110 VAL A CA 1
ATOM 837 C C . VAL A 1 110 ? -2.185 15.217 -8.819 1.00 93.31 110 VAL A C 1
ATOM 839 O O . VAL A 1 110 ? -2.139 15.689 -9.954 1.00 93.31 110 VAL A O 1
ATOM 842 N N . HIS A 1 111 ? -1.088 15.050 -8.079 1.00 92.00 111 HIS A N 1
ATOM 843 C CA . HIS A 1 111 ? 0.254 15.413 -8.524 1.00 92.00 111 HIS A CA 1
ATOM 844 C C . HIS A 1 111 ? 0.662 14.611 -9.763 1.00 92.00 111 HIS A C 1
ATOM 846 O O . HIS A 1 111 ? 1.059 15.199 -10.769 1.00 92.00 111 HIS A O 1
ATOM 852 N N . THR A 1 112 ? 0.484 13.288 -9.738 1.00 92.50 112 THR A N 1
ATOM 853 C CA . THR A 1 112 ? 0.772 12.419 -10.882 1.00 92.50 112 THR A CA 1
ATOM 854 C C . THR A 1 112 ? -0.053 12.811 -12.105 1.00 92.50 112 THR A C 1
ATOM 856 O O . THR A 1 112 ? 0.489 12.901 -13.207 1.00 92.50 112 THR A O 1
ATOM 859 N N . TYR A 1 113 ? -1.345 13.097 -11.936 1.00 91.31 113 TYR A N 1
ATOM 860 C CA . TYR A 1 113 ? -2.199 13.511 -13.047 1.00 91.31 113 TYR A CA 1
ATOM 861 C C . TYR A 1 113 ? -1.751 14.847 -13.663 1.00 91.31 113 TYR A C 1
ATOM 863 O O . TYR A 1 113 ? -1.602 14.943 -14.882 1.00 91.31 113 TYR A O 1
ATOM 871 N N . LEU A 1 114 ? -1.498 15.868 -12.837 1.00 93.19 114 LEU A N 1
ATOM 872 C CA . LEU A 1 114 ? -1.156 17.212 -13.311 1.00 93.19 114 LEU A CA 1
ATOM 873 C C . LEU A 1 114 ? 0.244 17.293 -13.932 1.00 93.19 114 LEU A C 1
ATOM 875 O O . LEU A 1 114 ? 0.409 17.933 -14.972 1.00 93.19 114 LEU A O 1
ATOM 879 N N . TYR A 1 115 ? 1.242 16.658 -13.313 1.00 91.12 115 TYR A N 1
ATOM 880 C CA . TYR A 1 115 ? 2.644 16.801 -13.716 1.00 91.12 115 TYR A CA 1
ATOM 881 C C . TYR A 1 115 ? 3.108 15.698 -14.670 1.00 91.12 115 TYR A C 1
ATOM 883 O O . TYR A 1 115 ? 3.846 15.981 -15.612 1.00 91.12 115 TYR A O 1
ATOM 891 N N . ASN A 1 116 ? 2.645 14.459 -14.486 1.00 91.31 116 ASN A N 1
ATOM 892 C CA . ASN A 1 116 ? 3.088 13.311 -15.282 1.00 91.31 116 ASN A CA 1
ATOM 893 C C . ASN A 1 116 ? 2.033 12.821 -16.283 1.00 91.31 116 ASN A C 1
ATOM 895 O O . ASN A 1 116 ? 2.358 12.006 -17.142 1.00 91.31 116 ASN A O 1
ATOM 899 N N . GLY A 1 117 ? 0.795 13.329 -16.247 1.00 88.62 117 GLY A N 1
ATOM 900 C CA . GLY A 1 117 ? -0.304 12.832 -17.084 1.00 88.62 117 GLY A CA 1
ATOM 901 C C . GLY A 1 117 ? -0.009 12.843 -18.588 1.00 88.62 117 GLY A C 1
ATOM 902 O O . GLY A 1 117 ? -0.328 11.884 -19.291 1.00 88.62 117 GLY A O 1
ATOM 903 N N . ARG A 1 118 ? 0.669 13.885 -19.093 1.00 88.69 118 ARG A N 1
ATOM 904 C CA . ARG A 1 118 ? 1.064 13.962 -20.515 1.00 88.69 118 ARG A CA 1
ATOM 905 C C . ARG A 1 118 ? 2.083 12.891 -20.895 1.00 88.69 118 ARG A C 1
ATOM 907 O O . ARG A 1 118 ? 1.980 12.308 -21.971 1.00 88.69 118 ARG A O 1
ATOM 914 N N . GLU A 1 119 ? 3.052 12.635 -20.023 1.00 87.62 119 GLU A N 1
ATOM 915 C CA . GLU A 1 119 ? 4.078 11.617 -20.247 1.00 87.62 119 GLU A CA 1
ATOM 916 C C . GLU A 1 119 ? 3.488 10.208 -20.142 1.00 87.62 119 GLU A C 1
ATOM 918 O O . GLU A 1 119 ? 3.756 9.369 -20.999 1.00 87.62 119 GLU A O 1
ATOM 923 N N . ILE A 1 120 ? 2.622 9.977 -19.152 1.00 89.31 120 ILE A N 1
ATOM 924 C CA . ILE A 1 120 ? 1.873 8.727 -18.987 1.00 89.31 120 ILE A CA 1
ATOM 925 C C . ILE A 1 120 ? 1.072 8.433 -20.255 1.00 89.31 120 ILE A C 1
ATOM 927 O O . ILE A 1 120 ? 1.181 7.342 -20.808 1.00 89.31 120 ILE A O 1
ATOM 931 N N . TRP A 1 121 ? 0.324 9.414 -20.766 1.00 89.06 121 TRP A N 1
ATOM 932 C CA . TRP A 1 121 ? -0.456 9.247 -21.991 1.00 89.06 121 TRP A CA 1
ATOM 933 C C . TRP A 1 121 ? 0.425 8.964 -23.214 1.00 89.06 121 TRP A C 1
ATOM 935 O O . TRP A 1 121 ? 0.111 8.096 -24.031 1.00 89.06 121 TRP A O 1
ATOM 945 N N . ALA A 1 122 ? 1.560 9.660 -23.331 1.00 88.69 122 ALA A N 1
ATOM 946 C CA . ALA A 1 122 ? 2.517 9.419 -24.403 1.00 88.69 122 ALA A CA 1
ATOM 947 C C . ALA A 1 122 ? 3.093 7.995 -24.346 1.00 88.69 122 ALA A C 1
ATOM 949 O O . ALA A 1 122 ? 3.144 7.330 -25.381 1.00 88.69 122 ALA A O 1
ATOM 950 N N . LYS A 1 123 ? 3.461 7.510 -23.152 1.00 87.25 123 LYS A N 1
ATOM 951 C CA . LYS A 1 123 ? 3.961 6.144 -22.925 1.00 87.25 123 LYS A CA 1
ATOM 952 C C . LYS A 1 123 ? 2.887 5.079 -23.134 1.00 87.25 123 LYS A C 1
ATOM 954 O O . LYS A 1 123 ? 3.191 4.008 -23.646 1.00 87.25 123 LYS A O 1
ATOM 959 N N . PHE A 1 124 ? 1.633 5.385 -22.805 1.00 86.50 124 PHE A N 1
ATOM 960 C CA . PHE A 1 124 ? 0.502 4.495 -23.056 1.00 86.50 124 PHE A CA 1
ATOM 961 C C . PHE A 1 124 ? 0.235 4.321 -24.559 1.00 86.50 124 PHE A C 1
ATOM 963 O O . PHE A 1 124 ? -0.051 3.220 -25.017 1.00 86.50 124 PHE A O 1
ATOM 970 N N . LYS A 1 125 ? 0.379 5.394 -25.351 1.00 88.12 125 LYS A N 1
ATOM 971 C CA . LYS A 1 125 ? 0.240 5.338 -26.816 1.00 88.12 125 LYS A CA 1
ATOM 972 C C . LYS A 1 125 ? 1.466 4.733 -27.508 1.00 88.12 125 LYS A C 1
ATOM 974 O O . LYS A 1 125 ? 1.333 4.080 -28.539 1.00 88.12 125 LYS A O 1
ATOM 979 N N . ASN A 1 126 ? 2.658 4.999 -26.984 1.00 85.75 126 ASN A N 1
ATOM 980 C CA . ASN A 1 126 ? 3.918 4.483 -27.498 1.00 85.75 126 ASN A CA 1
ATOM 981 C C . ASN A 1 126 ? 4.860 4.187 -26.329 1.00 85.75 126 ASN A C 1
ATOM 983 O O . ASN A 1 126 ? 5.416 5.109 -25.733 1.00 85.75 126 ASN A O 1
ATOM 987 N N . SER A 1 127 ? 5.108 2.906 -26.058 1.00 78.25 127 SER A N 1
ATOM 988 C CA . SER A 1 127 ? 5.945 2.463 -24.935 1.00 78.25 127 SER A CA 1
ATOM 989 C C . SER A 1 127 ? 7.383 3.000 -24.976 1.00 78.25 127 SER A C 1
ATOM 991 O O . SER A 1 127 ? 8.047 3.059 -23.943 1.00 78.25 127 SER A O 1
ATOM 993 N N . ARG A 1 128 ? 7.863 3.449 -26.146 1.00 75.69 128 ARG A N 1
ATOM 994 C CA . ARG A 1 128 ? 9.199 4.044 -26.342 1.00 75.69 128 ARG A CA 1
ATOM 995 C C . ARG A 1 128 ? 9.234 5.573 -26.206 1.00 75.69 128 ARG A C 1
ATOM 997 O O . ARG A 1 128 ? 10.281 6.186 -26.408 1.00 75.69 128 ARG A O 1
ATOM 1004 N N . ALA A 1 129 ? 8.112 6.219 -25.887 1.00 76.50 129 ALA A N 1
ATOM 1005 C CA . ALA A 1 129 ? 8.065 7.665 -25.691 1.00 76.50 129 ALA A CA 1
ATOM 1006 C C . ALA A 1 129 ? 8.890 8.098 -24.459 1.00 76.50 129 ALA A C 1
ATOM 1008 O O . ALA A 1 129 ? 8.789 7.495 -23.388 1.00 76.50 129 ALA A O 1
ATOM 1009 N N . GLY A 1 130 ? 9.686 9.165 -24.603 1.00 71.19 130 GLY A N 1
ATOM 1010 C CA . GLY A 1 130 ? 10.536 9.720 -23.535 1.00 71.19 130 GLY A CA 1
ATOM 1011 C C . GLY A 1 130 ? 12.029 9.376 -23.633 1.00 71.19 130 GLY A C 1
ATOM 1012 O O . GLY A 1 130 ? 12.796 9.800 -22.776 1.00 71.19 130 GLY A O 1
ATOM 1013 N N . GLY A 1 131 ? 12.449 8.663 -24.684 1.00 75.94 131 GLY A N 1
ATOM 1014 C CA . GLY A 1 131 ? 13.848 8.280 -24.893 1.00 75.94 131 GLY A CA 1
ATOM 1015 C C . GLY A 1 131 ? 14.258 7.043 -24.092 1.00 75.94 131 GLY A C 1
ATOM 1016 O O . GLY A 1 131 ? 13.570 6.617 -23.165 1.00 75.94 131 GLY A O 1
ATOM 1017 N N . GLU A 1 132 ? 15.377 6.435 -24.483 1.00 78.50 132 GLU A N 1
ATOM 1018 C CA . GLU A 1 132 ? 15.929 5.260 -23.806 1.00 78.50 132 GLU A CA 1
ATOM 1019 C C . GLU A 1 132 ? 17.111 5.666 -22.928 1.00 78.50 132 GLU A C 1
ATOM 1021 O O . GLU A 1 132 ? 18.043 6.332 -23.386 1.00 78.50 132 GLU A O 1
ATOM 1026 N N . ASP A 1 133 ? 17.075 5.257 -21.658 1.00 83.19 133 ASP A N 1
ATOM 1027 C CA . ASP A 1 133 ? 18.217 5.419 -20.765 1.00 83.19 133 ASP A CA 1
ATOM 1028 C C . ASP A 1 133 ? 19.362 4.457 -21.155 1.00 83.19 133 ASP A C 1
ATOM 1030 O O . ASP A 1 133 ? 19.177 3.478 -21.888 1.00 83.19 133 ASP A O 1
ATOM 1034 N N . ILE A 1 134 ? 20.578 4.735 -20.672 1.00 83.31 134 ILE A N 1
ATOM 1035 C CA . ILE A 1 134 ? 21.754 3.918 -21.008 1.00 83.31 134 ILE A CA 1
ATOM 1036 C C . ILE A 1 134 ? 21.618 2.459 -20.548 1.00 83.31 134 ILE A C 1
ATOM 1038 O O . ILE A 1 134 ? 22.142 1.572 -21.216 1.00 83.31 134 ILE A O 1
ATOM 1042 N N . HIS A 1 135 ? 20.901 2.197 -19.452 1.00 83.50 135 HIS A N 1
ATOM 1043 C CA . HIS A 1 135 ? 20.706 0.850 -18.914 1.00 83.50 135 HIS A CA 1
ATOM 1044 C C . HIS A 1 135 ? 19.720 0.067 -19.780 1.00 83.50 135 HIS A C 1
ATOM 1046 O O . HIS A 1 135 ? 19.986 -1.077 -20.128 1.00 83.50 135 HIS A O 1
ATOM 1052 N N . ARG A 1 136 ? 18.637 0.702 -20.234 1.00 81.44 136 ARG A N 1
ATOM 1053 C CA . ARG A 1 136 ? 17.684 0.124 -21.180 1.00 81.44 136 ARG A CA 1
ATOM 1054 C C . ARG A 1 136 ? 18.330 -0.143 -22.535 1.00 81.44 136 ARG A C 1
ATOM 1056 O O . ARG A 1 136 ? 18.056 -1.176 -23.128 1.00 81.44 136 ARG A O 1
ATOM 1063 N N . ARG A 1 137 ? 19.252 0.714 -22.984 1.00 84.25 137 ARG A N 1
ATOM 1064 C CA . ARG A 1 137 ? 20.026 0.447 -24.204 1.00 84.25 137 ARG A CA 1
ATOM 1065 C C . ARG A 1 137 ? 20.938 -0.777 -24.070 1.00 84.25 137 ARG A C 1
ATOM 1067 O O . ARG A 1 137 ? 21.078 -1.529 -25.026 1.00 84.25 137 ARG A O 1
ATOM 1074 N N . LEU A 1 138 ? 21.553 -0.979 -22.903 1.00 84.75 138 LEU A N 1
ATOM 1075 C CA . LEU A 1 138 ? 22.361 -2.174 -22.624 1.00 84.75 138 LEU A CA 1
ATOM 1076 C C . LEU A 1 138 ? 21.501 -3.444 -22.534 1.00 84.75 138 LEU A C 1
ATOM 1078 O O . LEU A 1 138 ? 21.969 -4.518 -22.903 1.00 84.75 138 LEU A O 1
ATOM 1082 N N . MET A 1 139 ? 20.240 -3.321 -22.111 1.00 84.56 139 MET A N 1
ATOM 1083 C CA . MET A 1 139 ? 19.301 -4.445 -22.068 1.00 84.56 139 MET A CA 1
ATOM 1084 C C . MET A 1 139 ? 18.933 -4.999 -23.449 1.00 84.56 139 MET A C 1
ATOM 1086 O O . MET A 1 139 ? 18.535 -6.153 -23.509 1.00 84.56 139 MET A O 1
ATOM 1090 N N . HIS A 1 140 ? 19.132 -4.260 -24.552 1.00 83.06 140 HIS A N 1
ATOM 1091 C CA . HIS A 1 140 ? 18.859 -4.762 -25.915 1.00 83.06 140 HIS A CA 1
ATOM 1092 C C . HIS A 1 140 ? 19.682 -6.001 -26.299 1.00 83.06 140 HIS A C 1
ATOM 1094 O O . HIS A 1 140 ? 19.347 -6.679 -27.266 1.00 83.06 140 HIS A O 1
ATOM 1100 N N . ALA A 1 141 ? 20.761 -6.304 -25.568 1.00 84.75 141 ALA A N 1
ATOM 1101 C CA . ALA A 1 141 ? 21.522 -7.541 -25.741 1.00 84.75 141 ALA A CA 1
ATOM 1102 C C . ALA A 1 141 ? 20.774 -8.793 -25.234 1.00 84.75 141 ALA A C 1
ATOM 1104 O O . ALA A 1 141 ? 21.172 -9.914 -25.549 1.00 84.75 141 ALA A O 1
ATOM 1105 N N . TYR A 1 142 ? 19.709 -8.610 -24.451 1.00 84.12 142 TYR A N 1
ATOM 1106 C CA . TYR A 1 142 ? 18.894 -9.670 -23.873 1.00 84.12 142 TYR A CA 1
ATOM 1107 C C . TYR A 1 142 ? 17.504 -9.669 -24.510 1.00 84.12 142 TYR A C 1
ATOM 1109 O O . TYR A 1 142 ? 16.959 -8.623 -24.854 1.00 84.12 142 TYR A O 1
ATOM 1117 N N . ASN A 1 143 ? 16.914 -10.854 -24.652 1.00 83.81 143 ASN A N 1
ATOM 1118 C CA . ASN A 1 143 ? 15.539 -10.968 -25.126 1.00 83.81 143 ASN A CA 1
ATOM 1119 C C . ASN A 1 143 ? 14.572 -10.524 -24.024 1.00 83.81 143 ASN A C 1
ATOM 1121 O O . ASN A 1 143 ? 14.616 -11.054 -22.912 1.00 83.81 143 ASN A O 1
ATOM 1125 N N . ASP A 1 144 ? 13.681 -9.590 -24.354 1.00 80.94 144 ASP A N 1
ATOM 1126 C CA . ASP A 1 144 ? 12.592 -9.192 -23.467 1.00 80.94 144 ASP A CA 1
ATOM 1127 C C . ASP A 1 144 ? 11.645 -10.377 -23.212 1.00 80.94 144 ASP A C 1
ATOM 1129 O O . ASP A 1 144 ? 11.361 -11.188 -24.102 1.00 80.94 144 ASP A O 1
ATOM 1133 N N . VAL A 1 145 ? 11.133 -10.474 -21.983 1.00 84.75 145 VAL A N 1
ATOM 1134 C CA . VAL A 1 145 ? 10.104 -11.463 -21.642 1.00 84.75 145 VAL A CA 1
ATOM 1135 C C . VAL A 1 145 ? 8.816 -11.087 -22.380 1.00 84.75 145 VAL A C 1
ATOM 1137 O O . VAL A 1 145 ? 8.367 -9.948 -22.244 1.00 84.75 145 VAL A O 1
ATOM 1140 N N . PRO A 1 146 ? 8.190 -12.009 -23.132 1.00 88.81 146 PRO A N 1
ATOM 1141 C CA . PRO A 1 146 ? 6.962 -11.702 -23.851 1.00 88.81 146 PRO A CA 1
ATOM 1142 C C . PRO A 1 146 ? 5.821 -11.267 -22.919 1.00 88.81 146 PRO A C 1
ATOM 1144 O O . PRO A 1 146 ? 5.534 -11.945 -21.933 1.00 88.81 146 PRO A O 1
ATOM 1147 N N . ASP A 1 147 ? 5.091 -10.212 -23.288 1.00 85.88 147 ASP A N 1
ATOM 1148 C CA . ASP A 1 147 ? 4.000 -9.650 -22.469 1.00 85.88 147 ASP A CA 1
ATOM 1149 C C . ASP A 1 147 ? 2.889 -10.663 -22.129 1.00 85.88 147 ASP A C 1
ATOM 1151 O O . ASP A 1 147 ? 2.245 -10.579 -21.080 1.00 85.88 147 ASP A O 1
ATOM 1155 N N . TRP A 1 148 ? 2.677 -11.670 -22.985 1.00 90.81 148 TRP A N 1
ATOM 1156 C CA . TRP A 1 148 ? 1.663 -12.704 -22.762 1.00 90.81 148 TRP A CA 1
ATOM 1157 C C . TRP A 1 148 ? 1.936 -13.558 -21.519 1.00 90.81 148 TRP A C 1
ATOM 1159 O O . TRP A 1 148 ? 0.979 -14.035 -20.909 1.00 90.81 148 TRP A O 1
ATOM 1169 N N . TRP A 1 149 ? 3.199 -13.717 -21.101 1.00 92.81 149 TRP A N 1
ATOM 1170 C CA . TRP A 1 149 ? 3.537 -14.423 -19.860 1.00 92.81 149 TRP A CA 1
ATOM 1171 C C . TRP A 1 149 ? 2.923 -13.723 -18.647 1.00 92.81 149 TRP A C 1
ATOM 1173 O O . TRP A 1 149 ? 2.286 -14.371 -17.815 1.00 92.81 149 TRP A O 1
ATOM 1183 N N . TYR A 1 150 ? 3.041 -12.394 -18.582 1.00 89.19 150 TYR A N 1
ATOM 1184 C CA . TYR A 1 150 ? 2.431 -11.589 -17.521 1.00 89.19 150 TYR A CA 1
ATOM 1185 C C . TYR A 1 150 ? 0.901 -11.625 -17.588 1.00 89.19 150 TYR A C 1
ATOM 1187 O O . TYR A 1 150 ? 0.237 -11.685 -16.551 1.00 89.19 150 TYR A O 1
ATOM 1195 N N . GLY A 1 151 ? 0.337 -11.652 -18.800 1.00 91.62 151 GLY A N 1
ATOM 1196 C CA . GLY A 1 151 ? -1.100 -11.817 -19.019 1.00 91.62 151 GLY A CA 1
ATOM 1197 C C . GLY A 1 151 ? -1.636 -13.144 -18.473 1.00 91.62 151 GLY A C 1
ATOM 1198 O O . GLY A 1 151 ? -2.587 -13.145 -17.692 1.00 91.62 151 GLY A O 1
ATOM 1199 N N . ILE A 1 152 ? -1.000 -14.271 -18.814 1.00 94.88 152 ILE A N 1
ATOM 1200 C CA . ILE A 1 152 ? -1.391 -15.597 -18.306 1.00 94.88 152 ILE A CA 1
ATOM 1201 C C . ILE A 1 152 ? -1.234 -15.667 -16.788 1.00 94.88 152 ILE A C 1
ATOM 1203 O O . ILE A 1 152 ? -2.147 -16.131 -16.106 1.00 94.88 152 ILE A O 1
ATOM 1207 N N . LEU A 1 153 ? -0.118 -15.173 -16.245 1.00 93.12 153 LEU A N 1
ATOM 1208 C CA . LEU A 1 153 ? 0.106 -15.161 -14.801 1.00 93.12 153 LEU A CA 1
ATOM 1209 C C . LEU A 1 153 ? -0.981 -14.357 -14.076 1.00 93.12 153 LEU A C 1
ATOM 1211 O O . LEU A 1 153 ? -1.505 -14.806 -13.060 1.00 93.12 153 LEU A O 1
ATOM 1215 N N . THR A 1 154 ? -1.378 -13.214 -14.638 1.00 91.56 154 THR A N 1
ATOM 1216 C CA . THR A 1 154 ? -2.460 -12.385 -14.095 1.00 91.56 154 THR A CA 1
ATOM 1217 C C . THR A 1 154 ? -3.790 -13.136 -14.110 1.00 91.56 154 THR A C 1
ATOM 1219 O O . THR A 1 154 ? -4.498 -13.126 -13.107 1.00 91.56 154 THR A O 1
ATOM 1222 N N . VAL A 1 155 ? -4.120 -13.846 -15.194 1.00 93.88 155 VAL A N 1
ATOM 1223 C CA . VAL A 1 155 ? -5.340 -14.670 -15.269 1.00 93.88 155 VAL A CA 1
ATOM 1224 C C . VAL A 1 155 ? -5.321 -15.799 -14.234 1.00 93.88 155 VAL A C 1
ATOM 1226 O O . VAL A 1 155 ? -6.329 -16.022 -13.566 1.00 93.88 155 VAL A O 1
ATOM 1229 N N . ILE A 1 156 ? -4.185 -16.481 -14.054 1.00 95.19 156 ILE A N 1
ATOM 1230 C CA . ILE A 1 156 ? -4.037 -17.547 -13.052 1.00 95.19 156 ILE A CA 1
ATOM 1231 C C . ILE A 1 156 ? -4.237 -16.988 -11.639 1.00 95.19 156 ILE A C 1
ATOM 1233 O O . ILE A 1 156 ? -5.030 -17.531 -10.873 1.00 95.19 156 ILE A O 1
A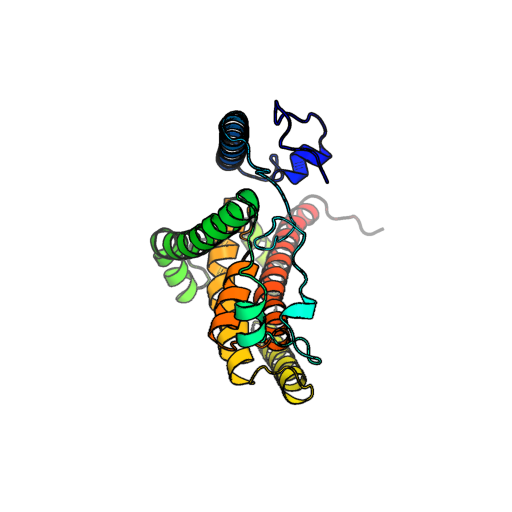TOM 1237 N N . VAL A 1 157 ? -3.564 -15.887 -11.294 1.00 92.00 157 VAL A N 1
ATOM 1238 C CA . VAL A 1 157 ? -3.648 -15.278 -9.957 1.00 92.00 157 VAL A CA 1
ATOM 1239 C C . VAL A 1 157 ? -5.045 -14.718 -9.685 1.00 92.00 157 VAL A C 1
ATOM 1241 O O . VAL A 1 157 ? -5.571 -14.909 -8.590 1.00 92.00 157 VAL A O 1
ATOM 1244 N N . LEU A 1 158 ? -5.687 -14.094 -10.677 1.00 91.81 158 LEU A N 1
ATOM 1245 C CA . LEU A 1 158 ? -7.080 -13.661 -10.563 1.00 91.81 158 LEU A CA 1
ATOM 1246 C C . LEU A 1 158 ? -8.022 -14.849 -10.363 1.00 91.81 158 LEU A C 1
ATOM 1248 O O . LEU A 1 158 ? -8.896 -14.783 -9.504 1.00 91.81 158 LEU A O 1
ATOM 1252 N N . GLY A 1 159 ? -7.827 -15.946 -11.098 1.00 92.56 159 GLY A N 1
ATOM 1253 C CA . GLY A 1 159 ? -8.609 -17.171 -10.930 1.00 92.56 159 GLY A CA 1
ATOM 1254 C C . GLY A 1 159 ? -8.471 -17.764 -9.527 1.00 92.56 159 GLY A C 1
ATOM 1255 O O . GLY A 1 159 ? -9.475 -18.096 -8.899 1.00 92.56 159 GLY A O 1
ATOM 1256 N N . LEU A 1 160 ? -7.244 -17.826 -9.003 1.00 91.94 160 LEU A N 1
ATOM 1257 C CA . LEU A 1 160 ? -6.982 -18.266 -7.631 1.00 91.94 160 LEU A CA 1
ATOM 1258 C C . LEU A 1 160 ? -7.615 -17.325 -6.598 1.00 91.94 160 LEU A C 1
ATOM 1260 O O . LEU A 1 160 ? -8.210 -17.806 -5.640 1.00 91.94 160 LEU A O 1
ATOM 1264 N N . GLY A 1 161 ? -7.554 -16.007 -6.808 1.00 89.06 161 GLY A N 1
ATOM 1265 C CA . GLY A 1 161 ? -8.197 -15.023 -5.931 1.00 89.06 161 GLY A CA 1
ATOM 1266 C C . GLY A 1 161 ? -9.727 -15.114 -5.934 1.00 89.06 161 GLY A C 1
ATOM 1267 O O . GLY A 1 161 ? -10.365 -15.030 -4.890 1.00 89.06 161 GLY A O 1
ATOM 1268 N N . VAL A 1 162 ? -10.345 -15.363 -7.091 1.00 90.56 162 VAL A N 1
ATOM 1269 C CA . VAL A 1 162 ? -11.794 -15.613 -7.167 1.00 90.56 162 VAL A CA 1
ATOM 1270 C C . VAL A 1 162 ? -12.159 -16.924 -6.466 1.00 90.56 162 VAL A C 1
ATOM 1272 O O . VAL A 1 162 ? -13.177 -16.986 -5.776 1.00 90.56 162 VAL A O 1
ATOM 1275 N N . LEU A 1 163 ? -11.328 -17.961 -6.605 1.00 91.31 163 LEU A N 1
ATOM 1276 C CA . LEU A 1 163 ? -11.528 -19.242 -5.933 1.00 91.31 163 LEU A CA 1
ATOM 1277 C C . LEU A 1 163 ? -11.468 -19.090 -4.411 1.00 91.31 163 LEU A C 1
ATOM 1279 O O . LEU A 1 163 ? -12.350 -19.609 -3.730 1.00 91.31 163 LEU A O 1
ATOM 1283 N N . THR A 1 164 ? -10.488 -18.361 -3.872 1.00 88.88 164 THR A N 1
ATOM 1284 C CA . THR A 1 164 ? -10.370 -18.164 -2.418 1.00 88.88 164 THR A CA 1
ATOM 1285 C C . THR A 1 164 ? -11.557 -17.392 -1.852 1.00 88.88 164 THR A C 1
ATOM 1287 O O . THR A 1 164 ? -12.121 -17.792 -0.837 1.00 88.88 164 THR A O 1
ATOM 1290 N N . VAL A 1 165 ? -11.995 -16.340 -2.544 1.00 88.25 165 VAL A N 1
ATOM 1291 C CA . VAL A 1 165 ? -13.159 -15.538 -2.142 1.00 88.25 165 VAL A CA 1
ATOM 1292 C C . VAL A 1 165 ? -14.459 -16.346 -2.205 1.00 88.25 165 VAL A C 1
ATOM 1294 O O . VAL A 1 165 ? -15.357 -16.126 -1.398 1.00 88.25 165 VAL A O 1
ATOM 1297 N N . ARG A 1 166 ? -14.579 -17.291 -3.150 1.00 87.50 166 ARG A N 1
ATOM 1298 C CA . ARG A 1 166 ? -15.799 -18.092 -3.328 1.00 87.50 166 ARG A CA 1
ATOM 1299 C C . ARG A 1 166 ? -15.866 -19.331 -2.439 1.00 87.50 166 ARG A C 1
ATOM 1301 O O . ARG A 1 166 ? -16.969 -19.744 -2.093 1.00 87.50 166 ARG A O 1
ATOM 1308 N N . TYR A 1 167 ? -14.728 -19.958 -2.157 1.00 88.75 167 TYR A N 1
ATOM 1309 C CA . TYR A 1 167 ? -14.677 -21.223 -1.424 1.00 88.75 167 TYR A CA 1
ATOM 1310 C C . TYR A 1 167 ? -14.695 -21.026 0.096 1.00 88.75 167 TYR A C 1
ATOM 1312 O O . TYR A 1 167 ? -15.246 -21.864 0.804 1.00 88.75 167 TYR A O 1
ATOM 1320 N N . TRP A 1 168 ? -14.120 -19.929 0.597 1.00 86.38 168 TRP A N 1
ATOM 1321 C CA . TRP A 1 168 ? -14.145 -19.589 2.020 1.00 86.38 168 TRP A CA 1
ATOM 1322 C C . TRP A 1 168 ? -15.164 -18.490 2.322 1.00 86.38 168 TRP A C 1
ATOM 1324 O O . TRP A 1 168 ? -15.398 -17.603 1.499 1.00 86.38 168 TRP A O 1
ATOM 1334 N N . ASP A 1 169 ? -15.712 -18.514 3.540 1.00 82.19 169 ASP A N 1
ATOM 1335 C CA . ASP A 1 169 ? -16.597 -17.473 4.072 1.00 82.19 169 ASP A CA 1
ATOM 1336 C C . ASP A 1 169 ? -15.793 -16.202 4.386 1.00 82.19 169 ASP A C 1
ATOM 1338 O O . ASP A 1 169 ? -15.466 -15.882 5.525 1.00 82.19 169 ASP A O 1
ATOM 1342 N N . THR A 1 170 ? -15.412 -15.494 3.325 1.00 78.50 170 THR A N 1
ATOM 1343 C CA . THR A 1 170 ? -14.604 -14.269 3.382 1.00 78.50 170 THR A CA 1
ATOM 1344 C C . THR A 1 170 ? -15.445 -13.003 3.555 1.00 78.50 170 THR A C 1
ATOM 1346 O O . THR A 1 170 ? -14.883 -11.915 3.657 1.00 78.50 170 THR A O 1
ATOM 1349 N N . GLU A 1 171 ? -16.779 -13.135 3.535 1.00 81.31 171 GLU A N 1
ATOM 1350 C CA . GLU A 1 171 ? -17.777 -12.047 3.553 1.00 81.31 171 GLU A CA 1
ATOM 1351 C C . GLU A 1 171 ? -17.627 -11.020 2.405 1.00 81.31 171 GLU A C 1
ATOM 1353 O O . GLU A 1 171 ? -18.422 -10.089 2.274 1.00 81.31 171 GLU A O 1
ATOM 1358 N N . LEU A 1 172 ? -16.647 -11.221 1.518 1.00 84.06 172 LEU A N 1
ATOM 1359 C CA . LEU A 1 172 ? -16.347 -10.380 0.372 1.00 84.06 172 LEU A CA 1
ATOM 1360 C C . LEU A 1 172 ? -16.986 -10.987 -0.890 1.00 84.06 172 LEU A C 1
ATOM 1362 O O . LEU A 1 172 ? -16.724 -12.141 -1.222 1.00 84.06 172 LEU A O 1
ATOM 1366 N N . PRO A 1 173 ? -17.800 -10.247 -1.657 1.00 86.38 173 PRO A N 1
ATOM 1367 C CA . PRO A 1 173 ? -18.281 -10.726 -2.943 1.00 86.38 173 PRO A CA 1
ATOM 1368 C C . PRO A 1 173 ? -17.164 -10.692 -3.995 1.00 86.38 173 PRO A C 1
ATOM 1370 O O . PRO A 1 173 ? -16.288 -9.826 -3.984 1.00 86.38 173 PRO A O 1
ATOM 1373 N N . VAL A 1 174 ? -17.256 -11.578 -4.991 1.00 85.44 174 VAL A N 1
ATOM 1374 C CA . VAL A 1 174 ? -16.297 -11.661 -6.113 1.00 85.44 174 VAL A CA 1
ATOM 1375 C C . VAL A 1 174 ? -16.151 -10.323 -6.850 1.00 85.44 174 VAL A C 1
ATOM 1377 O O . VAL A 1 174 ? -15.050 -9.938 -7.238 1.00 85.44 174 VAL A O 1
ATOM 1380 N N . TRP A 1 175 ? -17.244 -9.572 -7.002 1.00 83.88 175 TRP A N 1
ATOM 1381 C CA . TRP A 1 175 ? -17.196 -8.236 -7.601 1.00 83.88 175 TRP A 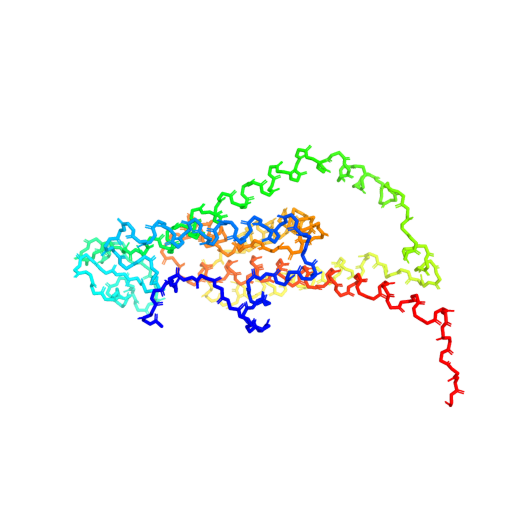CA 1
ATOM 1382 C C . TRP A 1 175 ? -16.388 -7.244 -6.750 1.00 83.88 175 TRP A C 1
ATOM 1384 O O . TRP A 1 175 ? -15.652 -6.429 -7.296 1.00 83.88 175 TRP A O 1
ATOM 1394 N N . GLY A 1 176 ? -16.455 -7.363 -5.420 1.00 82.62 176 GLY A N 1
ATOM 1395 C CA . GLY A 1 176 ? -15.639 -6.589 -4.487 1.00 82.62 176 GLY A CA 1
ATOM 1396 C C . GLY A 1 176 ? -14.150 -6.855 -4.662 1.00 82.62 176 GLY A C 1
ATOM 1397 O O . GLY A 1 176 ? -13.356 -5.922 -4.734 1.00 82.62 176 GLY A O 1
ATOM 1398 N N . PHE A 1 177 ? -13.770 -8.119 -4.818 1.00 86.19 177 PHE A N 1
ATOM 1399 C CA . PHE A 1 177 ? -12.391 -8.484 -5.130 1.00 86.19 177 PHE A CA 1
ATOM 1400 C C . PHE A 1 177 ? -11.917 -7.879 -6.465 1.00 86.19 177 PHE A C 1
ATOM 1402 O O . PHE A 1 177 ? -10.874 -7.227 -6.517 1.00 86.19 177 PHE A O 1
ATOM 1409 N N . LEU A 1 178 ? -12.699 -8.028 -7.538 1.00 86.06 178 LEU A N 1
ATOM 1410 C CA . LEU A 1 178 ? -12.303 -7.563 -8.873 1.00 86.06 178 LEU A CA 1
ATOM 1411 C C . LEU A 1 178 ? -12.287 -6.033 -9.007 1.00 86.06 178 LEU A C 1
ATOM 1413 O O . LEU A 1 178 ? -11.370 -5.472 -9.600 1.00 86.06 178 LEU A O 1
ATOM 1417 N N . VAL A 1 179 ? -13.290 -5.336 -8.476 1.00 82.62 179 VAL A N 1
ATOM 1418 C CA . VAL A 1 179 ? -13.405 -3.882 -8.658 1.00 82.62 179 VAL A CA 1
ATOM 1419 C C . VAL A 1 179 ? -12.620 -3.119 -7.604 1.00 82.62 179 VAL A C 1
ATOM 1421 O O . VAL A 1 179 ? -11.915 -2.173 -7.947 1.00 82.62 179 VAL A O 1
ATOM 1424 N N . VAL A 1 180 ? -12.695 -3.532 -6.336 1.00 83.12 180 VAL A N 1
ATOM 1425 C CA . VAL A 1 180 ? -12.004 -2.823 -5.254 1.00 83.12 180 VAL A CA 1
ATOM 1426 C C . VAL A 1 180 ? -10.541 -3.242 -5.210 1.00 83.12 180 VAL A C 1
ATOM 1428 O O . VAL A 1 180 ? -9.677 -2.399 -5.390 1.00 83.12 180 VAL A O 1
ATOM 1431 N N . CYS A 1 181 ? -10.223 -4.528 -5.045 1.00 85.12 181 CYS A N 1
ATOM 1432 C CA . CYS A 1 181 ? -8.827 -4.932 -4.830 1.00 85.12 181 CYS A CA 1
ATOM 1433 C C . CYS A 1 181 ? -7.989 -4.799 -6.109 1.00 85.12 181 CYS A C 1
ATOM 1435 O O . CYS A 1 181 ? -6.978 -4.097 -6.127 1.00 85.12 181 CYS A O 1
ATOM 1437 N N . PHE A 1 182 ? -8.430 -5.431 -7.201 1.00 87.25 182 PHE A N 1
ATOM 1438 C CA . PHE A 1 182 ? -7.686 -5.389 -8.461 1.00 87.25 182 PHE A CA 1
ATOM 1439 C C . PHE A 1 182 ? -7.741 -4.002 -9.122 1.00 87.25 182 PHE A C 1
ATOM 1441 O O . PHE A 1 182 ? -6.708 -3.489 -9.553 1.00 87.25 182 PHE A O 1
ATOM 1448 N N . GLY A 1 183 ? -8.908 -3.349 -9.129 1.00 87.38 183 GLY A N 1
ATOM 1449 C CA . GLY A 1 183 ? -9.053 -1.988 -9.656 1.00 87.38 183 GLY A CA 1
ATOM 1450 C C . GLY A 1 183 ? -8.183 -0.960 -8.926 1.00 87.38 183 GLY A C 1
ATOM 1451 O O . GLY A 1 183 ? -7.506 -0.162 -9.577 1.00 87.38 183 GLY A O 1
ATOM 1452 N N . MET A 1 184 ? -8.120 -1.012 -7.589 1.00 86.19 184 MET A N 1
ATOM 1453 C CA . MET A 1 184 ? -7.206 -0.155 -6.826 1.00 86.19 184 MET A CA 1
ATOM 1454 C C . MET A 1 184 ? -5.745 -0.428 -7.172 1.00 86.19 184 MET A C 1
ATOM 1456 O O . MET A 1 184 ? -4.988 0.526 -7.324 1.00 86.19 184 MET A O 1
ATOM 1460 N N . GLY A 1 185 ? -5.357 -1.695 -7.350 1.00 87.31 185 GLY A N 1
ATOM 1461 C CA . GLY A 1 185 ? -4.012 -2.055 -7.792 1.00 87.31 185 GLY A CA 1
ATOM 1462 C C . GLY A 1 185 ? -3.630 -1.361 -9.099 1.00 87.31 185 GLY A C 1
ATOM 1463 O O . GLY A 1 185 ? -2.630 -0.650 -9.162 1.00 87.31 185 GLY A O 1
ATOM 1464 N N . VAL A 1 186 ? -4.476 -1.484 -10.123 1.00 87.62 186 VAL A N 1
ATOM 1465 C CA . VAL A 1 186 ? -4.236 -0.878 -11.443 1.00 87.62 186 VAL A CA 1
ATOM 1466 C C . VAL A 1 186 ? -4.101 0.647 -11.365 1.00 87.62 186 VAL A C 1
ATOM 1468 O O . VAL A 1 186 ? -3.249 1.225 -12.039 1.00 87.62 186 VAL A O 1
ATOM 1471 N N . VAL A 1 187 ? -4.920 1.307 -10.542 1.00 87.88 187 VAL A N 1
ATOM 1472 C CA . VAL A 1 187 ? -4.928 2.774 -10.434 1.00 87.88 187 VAL A CA 1
ATOM 1473 C C . VAL A 1 187 ? -3.773 3.302 -9.583 1.00 87.88 187 VAL A C 1
ATOM 1475 O O . VAL A 1 187 ? -3.198 4.332 -9.927 1.00 87.88 187 VAL A O 1
ATOM 1478 N N . LEU A 1 188 ? -3.435 2.633 -8.477 1.00 88.75 188 LEU A N 1
ATOM 1479 C CA . LEU A 1 188 ? -2.513 3.159 -7.465 1.00 88.75 188 LEU A CA 1
ATOM 1480 C C . LEU A 1 188 ? -1.048 2.767 -7.692 1.00 88.75 188 LEU A C 1
ATOM 1482 O O . LEU A 1 188 ? -0.175 3.528 -7.279 1.00 88.75 188 LEU A O 1
ATOM 1486 N N . ILE A 1 189 ? -0.766 1.667 -8.407 1.00 91.38 189 ILE A N 1
ATOM 1487 C CA . ILE A 1 189 ? 0.617 1.257 -8.725 1.00 91.38 189 ILE A CA 1
ATOM 1488 C C . ILE A 1 189 ? 1.366 2.367 -9.473 1.00 91.38 189 ILE A C 1
ATOM 1490 O O . ILE A 1 189 ? 2.528 2.637 -9.183 1.00 91.38 189 ILE A O 1
ATOM 1494 N N . LEU A 1 190 ? 0.718 3.032 -10.435 1.00 91.06 190 LEU A N 1
ATOM 1495 C CA . LEU A 1 190 ? 1.393 4.025 -11.272 1.00 91.06 190 LEU A CA 1
ATOM 1496 C C . LEU A 1 190 ? 1.760 5.315 -10.501 1.00 91.06 190 LEU A C 1
ATOM 1498 O O . LEU A 1 190 ? 2.931 5.703 -10.546 1.00 91.06 190 LEU A O 1
ATOM 1502 N N . PRO A 1 191 ? 0.834 5.982 -9.781 1.00 91.69 191 PRO A N 1
ATOM 1503 C CA . PRO A 1 191 ? 1.171 7.132 -8.944 1.00 91.69 191 PRO A CA 1
ATOM 1504 C C . PRO A 1 191 ? 2.184 6.806 -7.844 1.00 91.69 191 PRO A C 1
ATOM 1506 O O . PRO A 1 191 ? 3.132 7.567 -7.645 1.00 91.69 191 PRO A O 1
ATOM 1509 N N . GLU A 1 192 ? 2.024 5.668 -7.160 1.00 90.44 192 GLU A N 1
ATOM 1510 C CA . GLU A 1 192 ? 2.966 5.252 -6.118 1.00 90.44 192 GLU A CA 1
ATOM 1511 C C . GLU A 1 192 ? 4.355 4.974 -6.700 1.00 90.44 192 GLU A C 1
ATOM 1513 O O . GLU A 1 192 ? 5.352 5.439 -6.151 1.00 90.44 192 GLU A O 1
ATOM 1518 N N . GLY A 1 193 ? 4.436 4.306 -7.854 1.00 90.75 193 GLY A N 1
ATOM 1519 C CA . GLY A 1 193 ? 5.706 4.021 -8.514 1.00 90.75 193 GLY A CA 1
ATOM 1520 C C . GLY A 1 193 ? 6.463 5.275 -8.947 1.00 90.75 193 GLY A C 1
ATOM 1521 O O . GLY A 1 193 ? 7.683 5.342 -8.784 1.00 90.75 193 GLY A O 1
ATOM 1522 N N . ILE A 1 194 ? 5.763 6.304 -9.435 1.00 90.75 194 ILE A N 1
ATOM 1523 C CA . ILE A 1 194 ? 6.379 7.598 -9.777 1.00 90.75 194 ILE A CA 1
ATOM 1524 C C . ILE A 1 194 ? 6.878 8.309 -8.515 1.00 90.75 194 ILE A C 1
ATOM 1526 O O . ILE A 1 194 ? 7.998 8.831 -8.500 1.00 90.75 194 ILE A O 1
ATOM 1530 N N . LEU A 1 195 ? 6.081 8.313 -7.445 1.00 90.81 195 LEU A N 1
ATOM 1531 C CA . LEU A 1 195 ? 6.483 8.915 -6.177 1.00 90.81 195 LEU A CA 1
ATOM 1532 C C . LEU A 1 195 ? 7.722 8.222 -5.608 1.00 90.81 195 LEU A C 1
ATOM 1534 O O . LEU A 1 195 ? 8.705 8.888 -5.280 1.00 90.81 195 LEU A O 1
ATOM 1538 N N . GLN A 1 196 ? 7.698 6.895 -5.520 1.00 89.50 196 GLN A N 1
ATOM 1539 C CA . GLN A 1 196 ? 8.805 6.126 -4.975 1.00 89.50 196 GLN A CA 1
ATOM 1540 C C . GLN A 1 196 ? 10.053 6.267 -5.850 1.00 89.50 196 GLN A C 1
ATOM 1542 O O . GLN A 1 196 ? 11.150 6.434 -5.325 1.00 89.50 196 GLN A O 1
ATOM 1547 N N . GLY A 1 197 ? 9.901 6.277 -7.176 1.00 87.06 197 GLY A N 1
ATOM 1548 C CA . GLY A 1 197 ? 11.017 6.460 -8.102 1.00 87.06 197 GLY A CA 1
ATOM 1549 C C . GLY A 1 197 ? 11.687 7.836 -8.013 1.00 87.06 197 GLY A C 1
ATOM 1550 O O . GLY A 1 197 ? 12.880 7.945 -8.277 1.00 87.06 197 GLY A O 1
ATOM 1551 N N . THR A 1 198 ? 10.949 8.883 -7.630 1.00 86.62 198 THR A N 1
ATOM 1552 C CA . THR A 1 198 ? 11.469 10.264 -7.550 1.00 86.62 198 THR A CA 1
ATOM 1553 C C . THR A 1 198 ? 11.936 10.657 -6.154 1.00 86.62 198 THR A C 1
ATOM 1555 O O . THR A 1 198 ? 12.938 11.353 -6.012 1.00 86.62 198 THR A O 1
ATOM 1558 N N . THR A 1 199 ? 11.219 10.222 -5.119 1.00 86.06 199 THR A N 1
ATOM 1559 C CA . THR A 1 199 ? 11.441 10.652 -3.729 1.00 86.06 199 THR A CA 1
ATOM 1560 C C . THR A 1 199 ? 11.996 9.556 -2.832 1.00 86.06 199 THR A C 1
ATOM 1562 O O . THR A 1 199 ? 1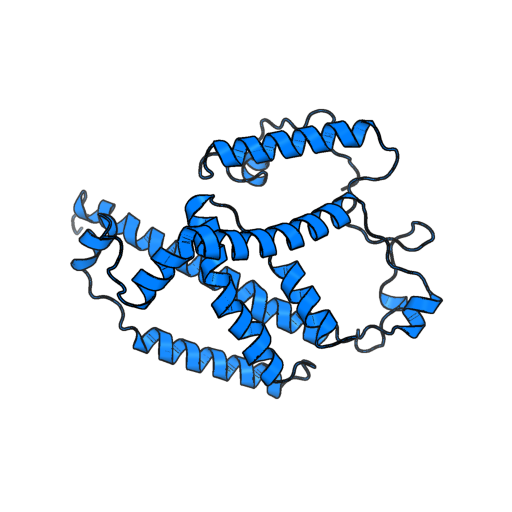2.400 9.856 -1.713 1.00 86.06 199 THR A O 1
ATOM 1565 N N . ASN A 1 200 ? 12.010 8.301 -3.293 1.00 85.56 200 ASN A N 1
ATOM 1566 C CA . ASN A 1 200 ? 12.318 7.124 -2.480 1.00 85.56 200 ASN A CA 1
ATOM 1567 C C . ASN A 1 200 ? 11.388 6.953 -1.255 1.00 85.56 200 ASN A C 1
ATOM 1569 O O . ASN A 1 200 ? 11.722 6.255 -0.302 1.00 85.56 200 ASN A O 1
ATOM 1573 N N . GLN A 1 201 ? 10.206 7.581 -1.273 1.00 84.19 201 GLN A N 1
ATOM 1574 C CA . GLN A 1 201 ? 9.196 7.475 -0.218 1.00 84.19 201 GLN A CA 1
ATOM 1575 C C . GLN A 1 201 ? 7.993 6.658 -0.690 1.00 84.19 201 GLN A C 1
ATOM 1577 O O . GLN A 1 201 ? 7.603 6.721 -1.857 1.00 84.19 201 GLN A O 1
ATOM 1582 N N . ARG A 1 202 ? 7.388 5.908 0.237 1.00 84.62 202 ARG A N 1
ATOM 1583 C CA . ARG A 1 202 ? 6.148 5.153 0.012 1.00 84.62 202 ARG A CA 1
ATOM 1584 C C . ARG A 1 202 ? 5.021 5.740 0.848 1.00 84.62 202 ARG A C 1
ATOM 1586 O O . ARG A 1 202 ? 5.246 6.191 1.970 1.00 84.62 202 ARG A O 1
ATOM 1593 N N . VAL A 1 203 ? 3.803 5.698 0.319 1.00 83.69 203 VAL A N 1
ATOM 1594 C CA . VAL A 1 203 ? 2.607 6.114 1.060 1.00 83.69 203 VAL A CA 1
ATOM 1595 C C . VAL A 1 203 ? 1.922 4.886 1.639 1.00 83.69 203 VAL A C 1
ATOM 1597 O O . VAL A 1 203 ? 1.763 3.866 0.975 1.00 83.69 203 VAL A O 1
ATOM 1600 N N . PHE A 1 204 ? 1.483 4.983 2.890 1.00 79.50 204 PHE A N 1
ATOM 1601 C CA . PHE A 1 204 ? 0.716 3.930 3.545 1.00 79.50 204 PHE A CA 1
ATOM 1602 C C . PHE A 1 204 ? -0.716 3.884 2.992 1.00 79.50 204 PHE A C 1
ATOM 1604 O O . PHE A 1 204 ? -1.632 4.513 3.520 1.00 79.50 204 PHE A O 1
ATOM 1611 N N . LEU A 1 205 ? -0.911 3.137 1.901 1.00 80.88 205 LEU A N 1
ATOM 1612 C CA . LEU A 1 205 ? -2.217 2.988 1.245 1.00 80.88 205 LEU A CA 1
ATOM 1613 C C . LEU A 1 205 ? -3.217 2.135 2.047 1.00 80.88 205 LEU A C 1
ATOM 1615 O O . LEU A 1 205 ? -4.405 2.133 1.720 1.00 80.88 205 LEU A O 1
ATOM 1619 N N . ASN A 1 206 ? -2.770 1.447 3.108 1.00 83.38 206 ASN A N 1
ATOM 1620 C CA . ASN A 1 206 ? -3.630 0.596 3.937 1.00 83.38 206 ASN A CA 1
ATOM 1621 C C . ASN A 1 206 ? -4.835 1.364 4.504 1.00 83.38 206 ASN A C 1
ATOM 1623 O O . ASN A 1 206 ? -5.936 0.826 4.569 1.00 83.38 206 ASN A O 1
ATOM 1627 N N . ILE A 1 207 ? -4.638 2.634 4.863 1.00 82.25 207 ILE A N 1
ATOM 1628 C CA . ILE A 1 207 ? -5.676 3.467 5.473 1.00 82.25 207 ILE A CA 1
ATOM 1629 C C . ILE A 1 207 ? -6.832 3.698 4.487 1.00 82.25 207 ILE A C 1
ATOM 1631 O O . ILE A 1 207 ? -8.001 3.610 4.855 1.00 82.25 207 ILE A O 1
ATOM 1635 N N . ILE A 1 208 ? -6.520 3.944 3.210 1.00 82.44 208 ILE A N 1
ATOM 1636 C CA . ILE A 1 208 ? -7.532 4.137 2.163 1.00 82.44 208 ILE A CA 1
ATOM 1637 C C . ILE A 1 208 ? -8.226 2.817 1.821 1.00 82.44 208 ILE A C 1
ATOM 1639 O O . ILE A 1 208 ? -9.445 2.810 1.671 1.00 82.44 208 ILE A O 1
ATOM 1643 N N . THR A 1 209 ? -7.490 1.700 1.735 1.00 84.00 209 THR A N 1
ATOM 1644 C CA . THR A 1 209 ? -8.110 0.386 1.483 1.00 84.00 209 THR A CA 1
ATOM 1645 C C . THR A 1 209 ? -9.089 0.008 2.588 1.00 84.00 209 THR A C 1
ATOM 1647 O O . THR A 1 209 ? -10.191 -0.445 2.293 1.00 84.00 209 THR A O 1
ATOM 1650 N N . GLU A 1 210 ? -8.718 0.247 3.849 1.00 86.50 210 GLU A N 1
ATOM 1651 C CA . GLU A 1 210 ? -9.564 -0.052 5.007 1.00 86.50 210 GLU A CA 1
ATOM 1652 C C . GLU A 1 210 ? -10.788 0.871 5.058 1.00 86.50 210 GLU A C 1
ATOM 1654 O O . GLU A 1 210 ? -11.888 0.421 5.376 1.00 86.50 210 GLU A O 1
ATOM 1659 N N . LEU A 1 211 ? -10.629 2.147 4.685 1.00 86.69 211 LEU A N 1
ATOM 1660 C CA . LEU A 1 211 ? -11.739 3.096 4.599 1.00 86.69 211 LEU A CA 1
ATOM 1661 C C . LEU A 1 211 ? -12.746 2.691 3.514 1.00 86.69 211 LEU A C 1
ATOM 1663 O O . LEU A 1 211 ? -13.946 2.641 3.776 1.00 86.69 211 LEU A O 1
ATOM 1667 N N . ILE A 1 212 ? -12.268 2.385 2.303 1.00 85.12 212 ILE A N 1
ATOM 1668 C CA . ILE A 1 212 ? -13.124 1.957 1.187 1.00 85.12 212 ILE A CA 1
ATOM 1669 C C . ILE A 1 212 ? -13.858 0.666 1.556 1.00 85.12 212 ILE A C 1
ATOM 1671 O O . ILE A 1 212 ? -15.066 0.569 1.344 1.00 85.12 212 ILE A O 1
ATOM 1675 N N . ALA A 1 213 ? -13.154 -0.304 2.145 1.00 85.69 213 ALA A N 1
ATOM 1676 C CA . ALA A 1 213 ? -13.757 -1.559 2.573 1.00 85.69 213 ALA A CA 1
ATOM 1677 C C . ALA A 1 213 ? -14.793 -1.359 3.685 1.00 85.69 213 ALA A C 1
ATOM 1679 O O . ALA A 1 213 ? -15.863 -1.955 3.619 1.00 85.69 213 ALA A O 1
ATOM 1680 N N . GLY A 1 214 ? -14.515 -0.489 4.661 1.00 84.94 214 GLY A N 1
ATOM 1681 C CA . GLY A 1 214 ? -15.445 -0.170 5.743 1.00 84.94 214 GLY A CA 1
ATOM 1682 C C . GLY A 1 214 ? -16.744 0.477 5.256 1.00 84.94 214 GLY A C 1
ATOM 1683 O O . GLY A 1 214 ? -17.807 0.181 5.797 1.00 84.94 214 GLY A O 1
ATOM 1684 N N . TYR A 1 215 ? -16.684 1.308 4.209 1.00 85.38 215 TYR A N 1
ATOM 1685 C CA . TYR A 1 215 ? -17.885 1.865 3.575 1.00 85.38 215 TYR A CA 1
ATOM 1686 C C . TYR A 1 215 ? -18.608 0.866 2.665 1.00 85.38 215 TYR A C 1
ATOM 1688 O O . TYR A 1 215 ? -19.834 0.898 2.585 1.00 85.38 215 TYR A O 1
ATOM 1696 N N . ALA A 1 216 ? -17.875 -0.002 1.966 1.00 84.31 216 ALA A N 1
ATOM 1697 C CA . ALA A 1 216 ? -18.462 -0.985 1.057 1.00 84.31 216 ALA A CA 1
ATOM 1698 C C . ALA A 1 216 ? -19.114 -2.169 1.796 1.00 84.31 216 ALA A C 1
ATOM 1700 O O . ALA A 1 216 ? -20.146 -2.669 1.353 1.00 84.31 216 ALA A O 1
ATOM 1701 N N . TYR A 1 217 ? -18.526 -2.598 2.917 1.00 84.56 217 TYR A N 1
ATOM 1702 C CA . TYR A 1 217 ? -18.945 -3.754 3.717 1.00 84.56 217 TYR A CA 1
ATOM 1703 C C . TYR A 1 217 ? -19.026 -3.366 5.200 1.00 84.56 217 TYR A C 1
ATOM 1705 O O . TYR A 1 217 ? -18.161 -3.748 5.997 1.00 84.56 217 TYR A O 1
ATOM 1713 N N . PRO A 1 218 ? -20.042 -2.579 5.592 1.00 81.88 218 PRO A N 1
ATOM 1714 C CA . PRO A 1 218 ? -20.156 -2.099 6.959 1.00 81.88 218 PRO A CA 1
ATOM 1715 C C . PRO A 1 218 ? -20.300 -3.277 7.925 1.00 81.88 218 PRO A C 1
ATOM 1717 O O . PRO A 1 218 ? -21.087 -4.194 7.702 1.00 81.88 218 PRO A O 1
ATOM 1720 N N . GLY A 1 219 ? -19.531 -3.249 9.010 1.00 79.44 219 GLY A N 1
ATOM 1721 C CA . GLY A 1 219 ? -19.602 -4.262 10.063 1.00 79.44 219 GLY A CA 1
ATOM 1722 C C . GLY A 1 219 ? -18.708 -5.487 9.855 1.00 79.44 219 GLY A C 1
ATOM 1723 O O . GLY A 1 219 ? -18.354 -6.130 10.839 1.00 79.44 219 GLY A O 1
ATOM 1724 N N . SER A 1 220 ? -18.282 -5.787 8.625 1.00 84.81 220 SER A N 1
ATOM 1725 C CA . SER A 1 220 ? -17.484 -6.984 8.337 1.00 84.81 220 SER A CA 1
ATOM 1726 C C . SER A 1 220 ? -15.990 -6.744 8.562 1.00 84.81 220 SER A C 1
ATOM 1728 O O . SER A 1 220 ? -15.309 -6.086 7.767 1.00 84.81 220 SER A O 1
ATOM 1730 N N . ALA A 1 221 ? -15.444 -7.306 9.642 1.00 84.50 221 ALA A N 1
ATOM 1731 C CA . ALA A 1 221 ? -14.005 -7.236 9.906 1.00 84.50 221 ALA A CA 1
ATOM 1732 C C . ALA A 1 221 ? -13.202 -8.134 8.945 1.00 84.50 221 ALA A C 1
ATOM 1734 O O . ALA A 1 221 ? -12.076 -7.798 8.553 1.00 84.50 221 ALA A O 1
ATOM 1735 N N . ILE A 1 222 ? -13.794 -9.261 8.537 1.00 87.12 222 ILE A N 1
ATOM 1736 C CA . ILE A 1 222 ? -13.172 -10.239 7.641 1.00 87.12 222 ILE A CA 1
ATOM 1737 C C . ILE A 1 222 ? -13.055 -9.659 6.229 1.00 87.12 222 ILE A C 1
ATOM 1739 O O . ILE A 1 222 ? -11.950 -9.646 5.681 1.00 87.12 222 ILE A O 1
ATOM 1743 N N . ALA A 1 223 ? -14.130 -9.087 5.672 1.00 86.56 223 ALA A N 1
ATOM 1744 C CA . ALA A 1 223 ? -14.086 -8.464 4.348 1.00 86.56 223 ALA A CA 1
ATOM 1745 C C . ALA A 1 223 ? -13.096 -7.290 4.312 1.00 86.56 223 ALA A C 1
ATOM 1747 O O . ALA A 1 223 ? -12.333 -7.155 3.354 1.00 86.56 223 ALA A O 1
ATOM 1748 N N . ASN A 1 224 ? -13.037 -6.483 5.377 1.00 88.69 224 ASN A N 1
ATOM 1749 C CA . ASN A 1 224 ? -12.065 -5.395 5.495 1.00 88.69 224 ASN A CA 1
ATOM 1750 C C . ASN A 1 224 ? -10.614 -5.909 5.458 1.00 88.69 224 ASN A C 1
ATOM 1752 O O . ASN A 1 224 ? -9.787 -5.444 4.669 1.00 88.69 224 ASN A O 1
ATOM 1756 N N . THR A 1 225 ? -10.321 -6.948 6.241 1.00 88.31 225 THR A N 1
ATOM 1757 C CA . THR A 1 225 ? -8.995 -7.581 6.243 1.00 88.31 225 THR A CA 1
ATOM 1758 C C . THR A 1 225 ? -8.650 -8.174 4.874 1.00 88.31 225 THR A C 1
ATOM 1760 O O . THR A 1 225 ? -7.516 -8.040 4.418 1.00 88.31 225 THR A O 1
ATOM 1763 N N . MET A 1 226 ? -9.619 -8.767 4.173 1.00 88.88 226 MET A N 1
ATOM 1764 C CA . MET A 1 226 ? -9.418 -9.302 2.822 1.00 88.88 226 MET A CA 1
ATOM 1765 C C . MET A 1 226 ? -9.097 -8.205 1.804 1.00 88.88 226 MET A C 1
ATOM 1767 O O . MET A 1 226 ? -8.157 -8.364 1.024 1.00 88.88 226 MET A O 1
ATOM 1771 N N . VAL A 1 227 ? -9.807 -7.072 1.837 1.00 88.50 227 VAL A N 1
ATOM 1772 C CA . VAL A 1 227 ? -9.514 -5.926 0.958 1.00 88.50 227 VAL A CA 1
ATOM 1773 C C . VAL A 1 227 ? -8.138 -5.340 1.255 1.00 88.50 227 VAL A C 1
ATOM 1775 O O . VAL A 1 227 ? -7.407 -5.000 0.328 1.00 88.50 227 VAL A O 1
ATOM 1778 N N . LYS A 1 228 ? -7.723 -5.278 2.522 1.00 87.44 228 LYS A N 1
ATOM 1779 C CA . LYS A 1 228 ? -6.352 -4.892 2.874 1.00 87.44 228 LYS A CA 1
ATOM 1780 C C . LYS A 1 228 ? -5.328 -5.879 2.307 1.00 87.44 228 LYS A C 1
ATOM 1782 O O . LYS A 1 228 ? -4.348 -5.461 1.695 1.00 87.44 228 LYS A O 1
ATOM 1787 N N . CYS A 1 229 ? -5.549 -7.180 2.483 1.00 88.31 229 CYS A N 1
ATOM 1788 C CA . CYS A 1 229 ? -4.632 -8.214 2.010 1.00 88.31 229 CYS A CA 1
ATOM 1789 C C . CYS A 1 229 ? -4.479 -8.202 0.485 1.00 88.31 229 CYS A C 1
ATOM 1791 O O . CYS A 1 229 ? -3.354 -8.189 -0.003 1.00 88.31 229 CYS A O 1
ATOM 1793 N N . TYR A 1 230 ? -5.580 -8.174 -0.265 1.00 87.69 230 TYR A N 1
ATOM 1794 C CA . TYR A 1 230 ? -5.546 -8.223 -1.729 1.00 87.69 230 TYR A CA 1
ATOM 1795 C C . TYR A 1 230 ? -5.375 -6.856 -2.399 1.00 87.69 230 TYR A C 1
ATOM 1797 O O . TYR A 1 230 ? -4.905 -6.785 -3.527 1.00 87.69 230 TYR A O 1
ATOM 1805 N N . GLY A 1 231 ? -5.763 -5.764 -1.745 1.00 86.50 231 GLY A N 1
ATOM 1806 C CA . GLY A 1 231 ? -5.595 -4.410 -2.269 1.00 86.50 231 GLY A CA 1
ATOM 1807 C C . GLY A 1 231 ? -4.200 -3.866 -1.979 1.00 86.50 231 GLY A C 1
ATOM 1808 O O . GLY A 1 231 ? -3.434 -3.588 -2.897 1.00 86.50 231 GLY A O 1
ATOM 1809 N N . TYR A 1 232 ? -3.841 -3.739 -0.699 1.00 86.44 232 TYR A N 1
ATOM 1810 C CA . TYR A 1 232 ? -2.590 -3.089 -0.298 1.00 86.44 232 TYR A CA 1
ATOM 1811 C C . TYR A 1 232 ? -1.352 -3.959 -0.545 1.00 86.44 232 TYR A C 1
ATOM 1813 O O . TYR A 1 232 ? -0.395 -3.492 -1.165 1.00 86.44 232 TYR A O 1
ATOM 1821 N N . ASN A 1 233 ? -1.344 -5.222 -0.092 1.00 88.44 233 ASN A N 1
ATOM 1822 C CA . ASN A 1 233 ? -0.129 -6.041 -0.221 1.00 88.44 233 ASN A CA 1
ATOM 1823 C C . ASN A 1 233 ? 0.203 -6.337 -1.685 1.00 88.44 233 ASN A C 1
ATOM 1825 O O . ASN A 1 233 ? 1.377 -6.400 -2.037 1.00 88.44 233 ASN A O 1
ATOM 1829 N N . SER A 1 234 ? -0.801 -6.469 -2.554 1.00 88.69 234 SER A N 1
ATOM 1830 C CA . SER A 1 234 ? -0.574 -6.648 -3.989 1.00 88.69 234 SER A CA 1
ATOM 1831 C C . SER A 1 234 ? 0.131 -5.447 -4.619 1.00 88.69 234 SER A C 1
ATOM 1833 O O . SER A 1 234 ? 1.059 -5.647 -5.399 1.00 88.69 234 SER A O 1
ATOM 1835 N N . ILE A 1 235 ? -0.231 -4.216 -4.240 1.00 89.75 235 ILE A N 1
ATOM 1836 C CA . ILE A 1 235 ? 0.473 -3.007 -4.695 1.00 89.75 235 ILE A CA 1
ATOM 1837 C C . ILE A 1 235 ? 1.909 -2.998 -4.167 1.00 89.75 235 ILE A C 1
ATOM 1839 O O . ILE A 1 235 ? 2.846 -2.801 -4.937 1.00 89.75 235 ILE A O 1
ATOM 1843 N N . LYS A 1 236 ? 2.097 -3.294 -2.874 1.00 88.88 236 LYS A N 1
ATOM 1844 C CA . LYS A 1 236 ? 3.431 -3.388 -2.271 1.00 88.88 236 LYS A CA 1
ATOM 1845 C C . LYS A 1 236 ? 4.319 -4.384 -3.028 1.00 88.88 236 LYS A C 1
ATOM 1847 O O . LYS A 1 236 ? 5.440 -4.039 -3.385 1.00 88.88 236 LYS A O 1
ATOM 1852 N N . HIS A 1 237 ? 3.817 -5.587 -3.304 1.00 90.62 237 HIS A N 1
ATOM 1853 C CA . HIS A 1 237 ? 4.562 -6.609 -4.039 1.00 90.62 237 HIS A CA 1
ATOM 1854 C C . HIS A 1 237 ? 4.829 -6.218 -5.492 1.00 90.62 237 HIS A C 1
ATOM 1856 O O . HIS A 1 237 ? 5.909 -6.505 -6.001 1.00 90.62 237 HIS A O 1
ATOM 1862 N N . ALA A 1 238 ? 3.891 -5.535 -6.153 1.00 90.62 238 ALA A N 1
ATOM 1863 C CA . ALA A 1 238 ? 4.128 -4.985 -7.484 1.00 90.62 238 ALA A CA 1
ATOM 1864 C C . ALA A 1 238 ? 5.258 -3.945 -7.466 1.00 90.62 238 ALA A C 1
ATOM 1866 O O . ALA A 1 238 ? 6.092 -3.931 -8.373 1.00 90.62 238 ALA A O 1
ATOM 1867 N N . MET A 1 239 ? 5.327 -3.118 -6.418 1.00 91.56 239 MET A N 1
ATOM 1868 C CA . MET A 1 239 ? 6.402 -2.146 -6.269 1.00 91.56 239 MET A CA 1
ATOM 1869 C C . MET A 1 239 ? 7.752 -2.790 -5.976 1.00 91.56 239 MET A C 1
ATOM 1871 O O . MET A 1 239 ? 8.743 -2.414 -6.601 1.00 91.56 239 MET A O 1
ATOM 1875 N N . ASP A 1 240 ? 7.791 -3.774 -5.079 1.00 91.50 240 ASP A N 1
ATOM 1876 C CA . ASP A 1 240 ? 9.006 -4.539 -4.786 1.00 91.50 240 ASP A CA 1
ATOM 1877 C C . ASP A 1 240 ? 9.515 -5.236 -6.066 1.00 91.50 240 ASP A C 1
ATOM 1879 O O . ASP A 1 240 ? 10.678 -5.090 -6.432 1.00 91.50 240 ASP A O 1
ATOM 1883 N N . PHE A 1 241 ? 8.619 -5.860 -6.843 1.00 91.38 241 PHE A N 1
ATOM 1884 C CA . PHE A 1 241 ? 8.961 -6.466 -8.133 1.00 91.38 241 PHE A CA 1
ATOM 1885 C C . PHE A 1 241 ? 9.507 -5.446 -9.147 1.00 91.38 241 PHE A C 1
ATOM 1887 O O . PHE A 1 241 ? 10.488 -5.712 -9.841 1.00 91.38 241 PHE A O 1
ATOM 1894 N N . ALA A 1 242 ? 8.915 -4.251 -9.229 1.00 91.06 242 ALA A N 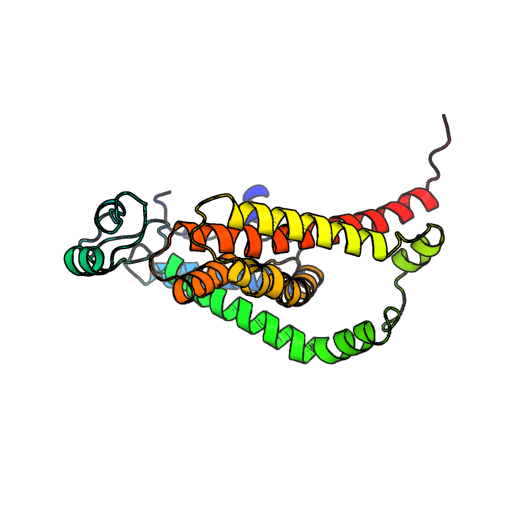1
ATOM 1895 C CA . ALA A 1 242 ? 9.417 -3.187 -10.098 1.00 91.06 242 ALA A CA 1
ATOM 1896 C C . ALA A 1 242 ? 10.818 -2.703 -9.678 1.00 91.06 242 ALA A C 1
ATOM 1898 O O . ALA A 1 242 ? 11.652 -2.401 -10.540 1.00 91.06 242 ALA A O 1
ATOM 1899 N N . GLN A 1 243 ? 11.098 -2.651 -8.371 1.00 90.25 243 GLN A N 1
ATOM 1900 C CA . GLN A 1 243 ? 12.433 -2.343 -7.858 1.00 90.25 243 GLN A CA 1
ATOM 1901 C C . GLN A 1 243 ? 13.444 -3.430 -8.231 1.00 90.25 243 GLN A C 1
ATOM 1903 O O . GLN A 1 243 ? 14.526 -3.092 -8.716 1.00 90.25 243 GLN A O 1
ATOM 1908 N N . ASP A 1 244 ? 13.080 -4.705 -8.093 1.00 90.88 244 ASP A N 1
ATOM 1909 C CA . ASP A 1 244 ? 13.937 -5.836 -8.458 1.00 90.88 244 ASP A CA 1
ATOM 1910 C C . ASP A 1 244 ? 14.283 -5.825 -9.953 1.00 90.88 244 ASP A C 1
ATOM 1912 O O . ASP A 1 244 ? 15.451 -5.956 -10.330 1.00 90.88 244 ASP A O 1
ATOM 1916 N N . LEU A 1 245 ? 13.297 -5.565 -10.823 1.00 88.88 245 LEU A N 1
ATOM 1917 C CA . LEU A 1 245 ? 13.528 -5.404 -12.262 1.00 88.88 245 LEU A CA 1
ATOM 1918 C C . LEU A 1 245 ? 14.512 -4.267 -12.556 1.00 88.88 245 LEU A C 1
ATOM 1920 O O . LEU A 1 245 ? 15.396 -4.409 -13.407 1.00 88.88 245 LEU A O 1
ATOM 1924 N N . LYS A 1 246 ? 14.390 -3.135 -11.851 1.00 86.88 246 LYS A N 1
ATOM 1925 C CA . LYS A 1 246 ? 15.310 -2.005 -12.029 1.00 86.88 246 LYS A CA 1
ATOM 1926 C C . LYS A 1 246 ? 16.714 -2.341 -11.527 1.00 86.88 246 LYS A C 1
ATOM 1928 O O . LYS A 1 246 ? 17.690 -1.986 -12.187 1.00 86.88 246 LYS A O 1
ATOM 1933 N N . MET A 1 247 ? 16.827 -3.060 -10.414 1.00 87.12 247 MET A N 1
ATOM 1934 C CA . MET A 1 247 ? 18.113 -3.524 -9.899 1.00 87.12 247 MET A CA 1
ATOM 1935 C C . MET A 1 247 ? 18.794 -4.486 -10.880 1.00 87.12 247 MET A C 1
ATOM 1937 O O . MET A 1 247 ? 19.982 -4.322 -11.163 1.00 87.12 247 MET A O 1
ATOM 1941 N N . GLY A 1 248 ? 18.034 -5.397 -11.495 1.00 86.12 248 GLY A N 1
ATOM 1942 C CA . GLY A 1 248 ? 18.523 -6.268 -12.564 1.00 86.12 248 GLY A CA 1
ATOM 1943 C C . GLY A 1 248 ? 19.116 -5.487 -13.743 1.00 86.12 248 GLY A C 1
ATOM 1944 O O . GLY A 1 248 ? 20.221 -5.793 -14.193 1.00 86.12 248 GLY A O 1
ATOM 1945 N N . GLN A 1 249 ? 18.453 -4.410 -14.183 1.00 84.69 249 GLN A N 1
ATOM 1946 C CA . GLN A 1 249 ? 18.983 -3.527 -15.236 1.00 84.69 249 GLN A CA 1
ATOM 1947 C C . GLN A 1 249 ? 20.311 -2.859 -14.843 1.00 84.69 249 GLN A C 1
ATOM 1949 O O . GLN A 1 249 ? 21.179 -2.654 -15.693 1.00 84.69 249 GLN A O 1
ATOM 1954 N N . TYR A 1 250 ? 20.491 -2.508 -13.567 1.00 83.88 250 TYR A N 1
ATOM 1955 C CA . TYR A 1 250 ? 21.732 -1.897 -13.083 1.00 83.88 250 TYR A CA 1
ATOM 1956 C C . TYR A 1 250 ? 22.896 -2.890 -13.018 1.00 83.88 250 TYR A C 1
ATOM 1958 O O . TYR A 1 250 ? 24.034 -2.516 -13.312 1.00 83.88 250 TYR A O 1
ATOM 1966 N N . MET A 1 251 ? 22.627 -4.160 -12.708 1.00 81.62 251 MET A N 1
ATOM 1967 C CA . MET A 1 251 ? 23.662 -5.194 -12.611 1.00 81.62 251 MET A CA 1
ATOM 1968 C C . MET A 1 251 ? 24.314 -5.526 -13.961 1.00 81.62 251 MET A C 1
ATOM 1970 O O . MET A 1 251 ? 25.508 -5.825 -13.998 1.00 81.62 251 MET A O 1
ATOM 1974 N N . VAL A 1 252 ? 23.592 -5.400 -15.080 1.00 69.88 252 VAL A N 1
ATOM 1975 C CA . VAL A 1 252 ? 24.133 -5.672 -16.430 1.00 69.88 252 VAL A CA 1
ATOM 1976 C C . VAL A 1 252 ? 25.375 -4.827 -16.744 1.00 69.88 252 VAL A C 1
ATOM 1978 O O . VAL A 1 252 ? 26.317 -5.305 -17.375 1.00 69.88 252 VAL A O 1
ATOM 1981 N N . ARG A 1 253 ? 25.450 -3.588 -16.241 1.00 55.94 253 ARG A N 1
ATOM 1982 C CA . ARG A 1 253 ? 26.613 -2.710 -16.450 1.00 55.94 253 ARG A CA 1
ATOM 1983 C C . ARG A 1 253 ? 27.898 -3.233 -15.792 1.00 55.94 253 ARG A C 1
ATOM 1985 O O . ARG A 1 253 ? 28.987 -2.932 -16.284 1.00 55.94 253 ARG A O 1
ATOM 1992 N N . VAL A 1 254 ? 27.787 -3.989 -14.698 1.00 54.75 254 VAL A N 1
ATOM 1993 C CA . VAL A 1 254 ? 28.944 -4.571 -13.999 1.00 54.75 254 VAL A CA 1
ATOM 1994 C C . VAL A 1 254 ? 29.574 -5.672 -14.855 1.00 54.75 254 VAL A C 1
ATOM 1996 O O . VAL A 1 254 ? 30.785 -5.664 -15.055 1.00 54.75 254 VAL A O 1
ATOM 1999 N N . TYR A 1 255 ? 28.753 -6.534 -15.459 1.00 50.34 255 TYR A N 1
ATOM 2000 C CA . TYR A 1 255 ? 29.221 -7.639 -16.302 1.00 50.34 255 TYR A CA 1
ATOM 2001 C C . TYR A 1 255 ? 29.905 -7.185 -17.596 1.00 50.34 255 TYR A C 1
ATOM 2003 O O . TYR A 1 255 ? 30.854 -7.819 -18.044 1.00 50.34 255 TYR A O 1
ATOM 2011 N N . VAL A 1 256 ? 29.464 -6.073 -18.193 1.00 54.09 256 VAL A N 1
ATOM 2012 C CA . VAL A 1 256 ? 30.071 -5.558 -19.435 1.00 54.09 256 VAL A CA 1
ATOM 2013 C C . VAL A 1 256 ? 31.467 -4.962 -19.196 1.00 54.09 256 VAL A C 1
ATOM 2015 O O . VAL A 1 256 ? 32.307 -5.014 -20.088 1.00 54.09 256 VAL A O 1
ATOM 2018 N N . ASN A 1 257 ? 31.741 -4.417 -18.003 1.00 50.97 257 ASN A N 1
ATOM 2019 C CA . ASN A 1 257 ? 33.049 -3.824 -17.676 1.00 50.97 257 ASN A CA 1
ATOM 2020 C C . ASN A 1 257 ? 34.003 -4.792 -16.957 1.00 50.97 257 ASN A C 1
ATOM 2022 O O . ASN A 1 257 ? 35.208 -4.563 -16.954 1.00 50.97 257 ASN A O 1
ATOM 2026 N N . HIS A 1 258 ? 33.480 -5.875 -16.383 1.00 50.28 258 HIS A N 1
ATOM 2027 C CA . HIS A 1 258 ? 34.248 -6.994 -15.850 1.00 50.28 258 HIS A CA 1
ATOM 2028 C C . HIS A 1 258 ? 33.567 -8.297 -16.280 1.00 50.28 258 HIS A C 1
ATOM 2030 O O . HIS A 1 258 ? 32.739 -8.822 -15.529 1.00 50.28 258 HIS A O 1
ATOM 2036 N N . PRO A 1 259 ? 33.873 -8.832 -17.477 1.00 48.66 259 PRO A N 1
ATOM 2037 C CA . PRO A 1 259 ? 33.500 -10.202 -17.780 1.00 48.66 259 PRO A CA 1
ATOM 2038 C C . PRO A 1 259 ? 34.184 -11.076 -16.730 1.00 48.66 259 PRO A C 1
ATOM 2040 O O . PRO A 1 259 ? 35.411 -11.076 -16.630 1.00 48.66 259 PRO A O 1
ATOM 2043 N N . LEU A 1 260 ? 33.396 -11.761 -15.898 1.00 53.56 260 LEU A N 1
ATOM 2044 C CA . LEU A 1 260 ? 33.932 -12.816 -15.049 1.00 53.56 260 LEU A CA 1
ATOM 2045 C C . LEU A 1 260 ? 34.630 -13.796 -15.991 1.00 53.56 260 LEU A C 1
ATOM 2047 O O . LEU A 1 260 ? 33.994 -14.339 -16.900 1.00 53.56 260 LEU A O 1
ATOM 2051 N N . SER A 1 261 ? 35.946 -13.936 -15.833 1.00 41.22 261 SER A N 1
ATOM 2052 C CA . SER A 1 261 ? 36.684 -14.986 -16.516 1.00 41.22 261 SER A CA 1
ATOM 2053 C C . SER A 1 261 ? 36.021 -16.312 -16.151 1.00 41.22 261 SER A C 1
ATOM 2055 O O . SER A 1 261 ? 35.736 -16.527 -14.970 1.00 41.22 261 SER A O 1
ATOM 2057 N N . PRO A 1 262 ? 35.717 -17.174 -17.130 1.00 55.03 262 PRO A N 1
ATOM 2058 C CA . PRO A 1 262 ? 35.275 -18.517 -16.818 1.00 55.03 262 PRO A CA 1
ATOM 2059 C C . PRO A 1 262 ? 36.466 -19.252 -16.194 1.00 55.03 262 PRO A C 1
ATOM 2061 O O . PRO A 1 262 ? 37.442 -19.525 -16.893 1.00 55.03 262 PRO A O 1
ATOM 2064 N N . ASP A 1 263 ? 36.391 -19.493 -14.886 1.00 41.53 263 ASP A N 1
ATOM 2065 C CA . ASP A 1 263 ? 37.130 -20.572 -14.224 1.00 41.53 263 ASP A CA 1
ATOM 2066 C C . ASP A 1 263 ? 36.419 -21.907 -14.498 1.00 41.53 263 ASP A C 1
ATOM 2068 O O . ASP A 1 263 ? 35.167 -21.946 -14.392 1.00 41.53 263 ASP A O 1
#

Radius of gyration: 23.11 Å; chains: 1; bounding box: 63×44×58 Å

Foldseek 3Di:
DPDDQPLDVDDPDPVVVVVLPHCVVFDVVLVVVSNVVSVVVSVVVVVDDDPQDDPFKAFPVRHGDDQVQQADPQRFGHVVSDVVGGDIHDHNNVVVLLVVLVVVQVCLLVVCCPPVVVVVVVCVVPVCPPHDDPLNVLCVVDDDDDPVVVVVVVVVVLVVLLCVPVVDPLVAHNVCLVCQAVVLLVSRLVSQLVCCVRGVDGRPCLSVQLVVQCVVRPRDPSSSVSSSVRRVVSSVVVNVVVVVVVVVSVVSVVCVVDVDDDD

InterPro domains:
  IPR004648 Tetrapeptide transporter, OPT1/isp4 [PTHR22601] (3-251)
  IPR004813 Oligopeptide transporter, OPT superfamily [PF03169] (4-251)
  IPR004813 Oligopeptide transporter, OPT superfamily [TIGR00728] (49-251)

Organism: Aspergillus oryzae (NCBI:txid5062)

Sequence (263 aa):
MNSGLGLLPISLDWTEINYAGFPLTTPFYITLHLILAGLRGSISNLLTSLPLLSSNTFDNTGQSYNITKVVDANLNFVESKYQAYSPMYISLGYALTYGLGFAAVTAVIVHTYLYNGREIWAKFKNSRAGGEDIHRRLMHAYNDVPDWWYGILTVIVLGLGVLTVRYWDTELPVWGFLVVCFGMGVVLILPEGILQGTTNQRVFLNIITELIAGYAYPGSAIANTMVKCYGYNSIKHAMDFAQDLKMGQYMVRVYVNHPLSPD